Protein AF-A0A9N9BWH9-F1 (afdb_monomer)

Radius of gyration: 42.14 Å; Cα contacts (8 Å, |Δi|>4): 107; chains: 1; bounding box: 91×74×109 Å

Organism: NCBI:txid144679

Secondary structure (DSSP, 8-state):
--SSBPPTT-TT--SBHHHHHHHHHHHH-GGGGGGGGG-TTHHHHTTS-HHHHHHHHHHHHHHHHHHHHHHHHHTT-S---TT--HHHHHHHHHHHHHHHHHHHHHHHHHHHHHHHHHHHHTT--TTT--HHHHHHHHHHHHHHHHHHHHHHHHHHHHHHHHHHHHHHHHHHS----S-------S-TTHHHHHHHHHHHT-----PPPPPP-----------------------

Foldseek 3Di:
DAVAADDCPDPLNAGHPLLVVLVVCVVPPVPVLVVCVVVVCLVVLLPDFLVVLLVVLVVVVVVLVVLVVVLVVVVPDPDDPPPDCSNVVSVVVSVVCVVVSVVSNVVSVVVLVVLCVVCVVVVHHPVPDGSSVVSVVVVVSSVVSVVSNVVSVVVVVVVVVVVVVVVVVVVVPDPPDDDDDDDDDPDPPVVVVVVVVVVVPDDDDDDDDDDDDDDDDDDDDDDDDDDDDDDDDDD

Mean predicted aligned error: 15.65 Å

InterPro domains:
  IPR015425 Formin, FH2 domain [PF02181] (10-145)
  IPR015425 Formin, FH2 domain [PS51444] (1-171)
  IPR042201 Formin, FH2 domain superfamily [G3DSA:1.20.58.2220] (1-212)
  IPR051425 Formin Homology [PTHR45725] (12-205)

Sequence (235 aa):
MGDTKAAENNTKGAATLLHYLAVTLEENQKELINFMDELPHLESAARVSVVTVMASVNNLATGVSHIREEIHALKKIKKLQNNDRFVEVMGEFVEFIEPTVTKIRDLAKKLDNELKQLLVYYGEDPSSTKPEDFFKLIVSFASYFAKARMENEELRKKAEKERERERNRLVNRRPSDTSSVSSSIAGKGDFDDAIRELRSGLRRGRGRPVSKVFMDVQVEESPNSLASSNLTENF

Nearest PDB structures (foldseek):
  3obv-assembly2_H  TM=7.169E-01  e=1.995E-07  Mus musculus
  1v9d-assembly1_A  TM=8.283E-01  e=2.781E-06  Mus musculus
  3mtt-assembly1_A  TM=2.994E-01  e=6.326E+00  Homo sapiens
  8sbj-assembly1_B  TM=3.156E-01  e=7.541E+00  Homo sapiens

Structure (mmCIF, N/CA/C/O backbone):
data_AF-A0A9N9BWH9-F1
#
_entry.id   AF-A0A9N9BWH9-F1
#
loop_
_atom_site.group_PDB
_atom_site.id
_atom_site.type_symbol
_atom_site.label_atom_id
_atom_site.label_alt_id
_atom_site.label_comp_id
_atom_site.label_asym_id
_atom_site.label_entity_id
_atom_site.label_seq_id
_atom_site.pdbx_PDB_ins_code
_atom_site.Cartn_x
_atom_site.Cartn_y
_atom_site.Cartn_z
_atom_site.occupancy
_atom_site.B_iso_or_equiv
_atom_site.auth_seq_id
_atom_site.auth_comp_id
_at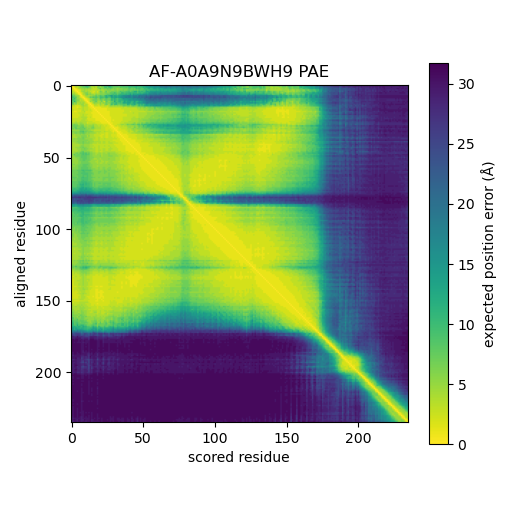om_site.auth_asym_id
_atom_site.auth_atom_id
_atom_site.pdbx_PDB_model_num
ATOM 1 N N . MET A 1 1 ? 17.634 -5.207 -11.643 1.00 78.06 1 MET A N 1
ATOM 2 C CA . MET A 1 1 ? 17.533 -5.142 -13.127 1.00 78.06 1 MET A CA 1
ATOM 3 C C . MET A 1 1 ? 18.268 -3.947 -13.735 1.00 78.06 1 MET A C 1
ATOM 5 O O . MET A 1 1 ? 18.745 -4.071 -14.857 1.00 78.06 1 MET A O 1
ATOM 9 N N . GLY A 1 2 ? 18.369 -2.804 -13.044 1.00 81.00 2 GLY A N 1
ATOM 10 C CA . GLY A 1 2 ? 19.153 -1.659 -13.531 1.00 81.00 2 GLY A CA 1
ATOM 11 C C . GLY A 1 2 ? 20.665 -1.920 -13.596 1.00 81.00 2 GLY A C 1
ATOM 12 O O . GLY A 1 2 ? 21.325 -1.421 -14.502 1.00 81.00 2 GLY A O 1
ATOM 13 N N . ASP A 1 3 ? 21.192 -2.752 -12.696 1.00 84.75 3 ASP A N 1
ATOM 14 C CA . ASP A 1 3 ? 22.639 -3.004 -12.586 1.00 84.75 3 ASP A CA 1
ATOM 15 C C . ASP A 1 3 ? 23.173 -3.958 -13.658 1.00 84.75 3 ASP A C 1
ATOM 17 O O . ASP A 1 3 ? 24.336 -3.891 -14.051 1.00 84.75 3 ASP A O 1
ATOM 21 N N . THR A 1 4 ? 22.312 -4.833 -14.177 1.00 90.69 4 THR A N 1
ATOM 22 C CA . THR A 1 4 ? 22.675 -5.787 -15.223 1.00 90.69 4 THR A CA 1
ATOM 23 C C . THR A 1 4 ? 22.794 -5.054 -16.554 1.00 90.69 4 THR A C 1
ATOM 25 O O . THR A 1 4 ? 21.785 -4.714 -17.176 1.00 90.69 4 THR A O 1
ATOM 28 N N . LYS A 1 5 ? 24.027 -4.798 -16.998 1.00 88.88 5 LYS A N 1
ATOM 29 C CA . LYS A 1 5 ? 24.298 -4.236 -18.326 1.00 88.88 5 LYS A CA 1
ATOM 30 C C . LYS A 1 5 ? 23.893 -5.225 -19.414 1.00 88.88 5 LYS A C 1
ATOM 32 O O . LYS A 1 5 ? 24.073 -6.432 -19.264 1.00 88.88 5 LYS A O 1
ATOM 37 N N . ALA A 1 6 ? 23.318 -4.708 -20.492 1.00 83.88 6 ALA A N 1
ATOM 38 C CA . ALA A 1 6 ? 23.073 -5.514 -21.678 1.00 83.88 6 ALA A CA 1
ATOM 39 C C . ALA A 1 6 ? 24.376 -5.646 -22.481 1.00 83.88 6 ALA A C 1
ATOM 41 O O . ALA A 1 6 ? 25.262 -4.798 -22.373 1.00 83.88 6 ALA A O 1
ATOM 42 N N . ALA A 1 7 ? 24.491 -6.700 -23.291 1.00 84.44 7 ALA A N 1
ATOM 43 C CA . ALA A 1 7 ? 25.623 -6.843 -24.202 1.00 84.44 7 ALA A CA 1
ATOM 44 C C . ALA A 1 7 ? 25.719 -5.614 -25.124 1.00 84.44 7 ALA A C 1
ATOM 46 O O . ALA A 1 7 ? 24.691 -5.136 -25.612 1.00 84.44 7 ALA A O 1
ATOM 47 N N . GLU A 1 8 ? 26.934 -5.117 -25.371 1.00 72.19 8 GLU A N 1
ATOM 48 C CA . GLU A 1 8 ? 27.182 -3.858 -26.099 1.00 72.19 8 GLU A CA 1
ATOM 49 C C . GLU A 1 8 ? 26.585 -3.835 -27.518 1.00 72.19 8 GLU A C 1
ATOM 51 O O . GLU A 1 8 ? 26.263 -2.777 -28.048 1.00 72.19 8 GLU A O 1
ATOM 56 N N . ASN A 1 9 ? 26.373 -5.006 -28.116 1.00 73.44 9 ASN A N 1
ATOM 57 C CA . ASN A 1 9 ? 25.828 -5.207 -29.457 1.00 73.44 9 ASN A CA 1
ATOM 58 C C . ASN A 1 9 ? 24.432 -5.853 -29.455 1.00 73.44 9 ASN A C 1
ATOM 60 O O . ASN A 1 9 ? 24.053 -6.511 -30.428 1.00 73.44 9 ASN A O 1
ATOM 64 N N . ASN A 1 10 ? 23.666 -5.720 -28.369 1.00 80.44 10 ASN A N 1
ATOM 65 C CA . ASN A 1 10 ? 22.324 -6.290 -28.339 1.00 80.44 10 ASN A CA 1
ATOM 66 C C . ASN A 1 10 ? 21.438 -5.688 -29.442 1.00 80.44 10 ASN A C 1
ATOM 68 O O . ASN A 1 10 ? 21.529 -4.505 -29.774 1.00 80.44 10 ASN A O 1
ATOM 72 N N . THR A 1 11 ? 20.541 -6.513 -29.982 1.00 78.12 11 THR A N 1
ATOM 73 C CA . THR A 1 11 ? 19.681 -6.179 -31.131 1.00 78.12 11 THR A CA 1
ATOM 74 C C . THR A 1 11 ? 18.785 -4.963 -30.904 1.00 78.12 11 THR A C 1
ATOM 76 O O . THR A 1 11 ? 18.301 -4.376 -31.868 1.00 78.12 11 THR A O 1
ATOM 79 N N . LYS A 1 12 ? 18.572 -4.571 -29.643 1.00 79.00 12 LYS A N 1
ATOM 80 C CA . LYS A 1 12 ? 17.697 -3.464 -29.246 1.00 79.00 12 LYS A CA 1
ATOM 81 C C . LYS A 1 12 ? 18.455 -2.181 -28.893 1.00 79.00 12 LYS A C 1
ATOM 83 O O . LYS A 1 12 ? 17.808 -1.178 -28.604 1.00 79.00 12 LYS A O 1
ATOM 88 N N . GLY A 1 13 ? 19.793 -2.194 -28.907 1.00 79.62 13 GLY A N 1
ATOM 89 C CA . GLY A 1 13 ? 20.630 -1.053 -28.516 1.00 79.62 13 GLY A CA 1
ATOM 90 C C . GLY A 1 13 ? 20.392 -0.569 -27.079 1.00 79.62 13 GLY A C 1
ATOM 91 O O . GLY A 1 13 ? 20.593 0.606 -26.785 1.00 79.62 13 GLY A O 1
ATOM 92 N N . ALA A 1 14 ? 19.910 -1.447 -26.196 1.00 85.75 14 ALA A N 1
ATOM 93 C CA . ALA A 1 14 ? 19.542 -1.113 -24.822 1.00 85.75 14 ALA A CA 1
ATOM 94 C C . ALA A 1 14 ? 20.767 -1.125 -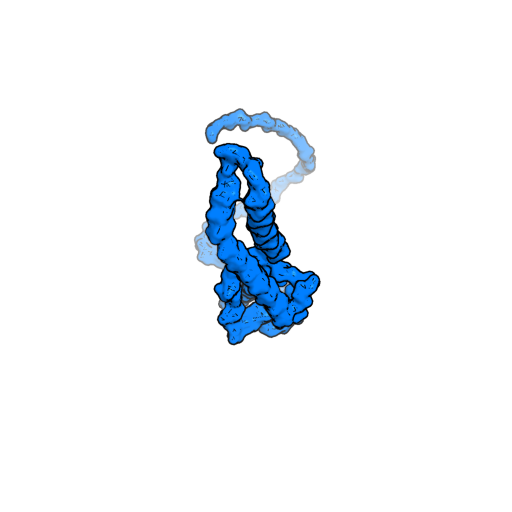23.893 1.00 85.75 14 ALA A C 1
ATOM 96 O O . ALA A 1 14 ? 21.652 -1.956 -24.061 1.00 85.75 14 ALA A O 1
ATOM 97 N N . ALA A 1 15 ? 20.817 -0.252 -22.883 1.00 87.06 15 ALA A N 1
ATOM 98 C CA . ALA A 1 15 ? 21.981 -0.151 -21.989 1.00 87.06 15 ALA A CA 1
ATOM 99 C C . ALA A 1 15 ? 21.984 -1.189 -20.848 1.00 87.06 15 ALA A C 1
ATOM 101 O O . ALA A 1 15 ? 23.035 -1.670 -20.418 1.00 87.06 15 ALA A O 1
ATOM 102 N N . THR A 1 16 ? 20.807 -1.523 -20.319 1.00 94.00 16 THR A N 1
ATOM 103 C CA . THR A 1 16 ? 20.640 -2.453 -19.189 1.00 94.00 16 THR A CA 1
ATOM 104 C C . THR A 1 16 ? 19.497 -3.425 -19.456 1.00 94.00 16 THR A C 1
ATOM 106 O O . THR A 1 16 ? 18.701 -3.218 -20.375 1.00 94.00 16 THR A O 1
ATOM 109 N N . LEU A 1 17 ? 19.374 -4.470 -18.638 1.00 93.25 17 LEU A N 1
ATOM 110 C CA . LEU A 1 17 ? 18.257 -5.411 -18.725 1.00 93.25 17 LEU A CA 1
ATOM 111 C C . LEU A 1 17 ? 16.902 -4.702 -18.580 1.00 93.25 17 LEU A C 1
ATOM 113 O O . LEU A 1 17 ? 15.964 -5.036 -19.297 1.00 93.25 17 LEU A O 1
ATOM 117 N N . LEU A 1 18 ? 16.806 -3.686 -17.714 1.00 94.62 18 LEU A N 1
ATOM 118 C CA . LEU A 1 18 ? 15.578 -2.896 -17.561 1.00 94.62 18 LEU A CA 1
ATOM 119 C C . LEU A 1 18 ? 15.229 -2.113 -18.837 1.00 94.62 18 LEU A C 1
ATOM 121 O O . LEU A 1 18 ? 14.071 -2.090 -19.245 1.00 94.62 18 LEU A O 1
ATOM 125 N N . HIS A 1 19 ? 16.230 -1.533 -19.507 1.00 94.69 19 HIS A N 1
ATOM 126 C CA . HIS A 1 19 ? 16.039 -0.871 -20.802 1.00 94.69 19 HIS A CA 1
ATOM 127 C C . HIS A 1 19 ? 15.592 -1.859 -21.877 1.00 94.69 19 HIS A C 1
ATOM 129 O O . HIS A 1 19 ? 14.692 -1.559 -22.659 1.00 94.69 19 HIS A O 1
ATOM 135 N N . TYR A 1 20 ? 16.200 -3.046 -21.906 1.00 93.88 20 TYR A N 1
ATOM 136 C CA . TYR A 1 20 ? 15.839 -4.094 -22.853 1.00 93.88 20 TYR A CA 1
ATOM 137 C C . TYR A 1 20 ? 14.396 -4.569 -22.635 1.00 93.88 20 TYR A C 1
ATOM 139 O O . TYR A 1 20 ? 13.642 -4.736 -23.598 1.00 93.88 20 TYR A O 1
ATOM 147 N N . LEU A 1 21 ? 13.995 -4.750 -21.372 1.00 93.56 21 LEU A N 1
ATOM 148 C CA . LEU A 1 21 ? 12.625 -5.093 -20.999 1.00 93.56 21 LEU A CA 1
ATOM 149 C C . LEU A 1 21 ? 11.644 -4.013 -21.465 1.00 93.56 21 LEU A C 1
ATOM 151 O O . LEU A 1 21 ? 10.656 -4.344 -22.112 1.00 93.56 21 LEU A O 1
ATOM 155 N N . ALA A 1 22 ? 11.950 -2.739 -21.212 1.00 93.81 22 ALA A N 1
ATOM 156 C CA . ALA A 1 22 ? 11.133 -1.610 -21.650 1.00 93.81 22 ALA A CA 1
ATOM 157 C C . ALA A 1 22 ? 10.891 -1.613 -23.169 1.00 93.81 22 ALA A C 1
ATOM 159 O O . ALA A 1 22 ? 9.742 -1.544 -23.597 1.00 93.81 22 ALA A O 1
ATOM 160 N N . VAL A 1 23 ? 11.942 -1.790 -23.982 1.00 93.38 23 VAL A N 1
ATOM 161 C CA . VAL A 1 23 ? 11.782 -1.901 -25.445 1.00 93.38 23 VAL A CA 1
ATOM 162 C C . VAL A 1 23 ? 10.927 -3.113 -25.823 1.00 93.38 23 VAL A C 1
ATOM 164 O O . VAL A 1 23 ? 10.079 -3.040 -26.707 1.00 93.38 23 VAL A O 1
ATOM 167 N N . THR A 1 24 ? 11.143 -4.246 -25.158 1.00 93.25 24 THR A N 1
ATOM 168 C CA . THR A 1 24 ? 10.420 -5.489 -25.455 1.00 93.25 24 THR A CA 1
ATOM 169 C C . THR A 1 24 ? 8.929 -5.379 -25.159 1.00 93.25 24 THR A C 1
ATOM 171 O O . THR A 1 24 ? 8.123 -5.856 -25.956 1.00 93.25 24 THR A O 1
ATOM 174 N N . LEU A 1 25 ? 8.557 -4.729 -24.057 1.00 94.19 25 LEU A N 1
ATOM 175 C CA . LEU A 1 25 ? 7.157 -4.474 -23.728 1.00 94.19 25 LEU A CA 1
ATOM 176 C C . LEU A 1 25 ? 6.521 -3.492 -24.719 1.00 94.19 25 LEU A C 1
ATOM 178 O O . LEU A 1 25 ? 5.403 -3.724 -25.165 1.00 94.19 25 LEU A O 1
ATOM 182 N N . GLU A 1 26 ? 7.245 -2.462 -25.162 1.00 91.75 26 GLU A N 1
ATOM 183 C CA . GLU A 1 26 ? 6.747 -1.528 -26.183 1.00 91.75 26 GLU A CA 1
ATOM 184 C C . GLU A 1 26 ? 6.458 -2.175 -27.543 1.00 91.75 26 GLU A C 1
ATOM 186 O O . GLU A 1 26 ? 5.534 -1.758 -28.248 1.00 91.75 26 GLU A O 1
ATOM 191 N N . GLU A 1 27 ? 7.234 -3.188 -27.915 1.00 92.19 27 GLU A N 1
ATOM 192 C CA . GLU A 1 27 ? 7.081 -3.904 -29.183 1.00 92.19 27 GLU A CA 1
ATOM 193 C C . GLU A 1 27 ? 5.984 -4.970 -29.118 1.00 92.19 27 GLU A C 1
ATOM 195 O O . GLU A 1 27 ? 5.198 -5.090 -30.057 1.00 92.19 27 GLU A O 1
ATOM 200 N N . ASN A 1 28 ? 5.909 -5.713 -28.010 1.00 94.38 28 ASN A N 1
ATOM 201 C CA . ASN A 1 28 ? 5.101 -6.931 -27.934 1.00 94.38 28 ASN A CA 1
ATOM 202 C C . ASN A 1 28 ? 3.828 -6.790 -27.086 1.00 94.38 28 ASN A C 1
ATOM 204 O O . ASN A 1 28 ? 2.854 -7.484 -27.358 1.00 94.38 28 ASN A O 1
ATOM 208 N N . GLN A 1 29 ? 3.829 -5.947 -26.046 1.00 91.94 29 GLN A N 1
ATOM 209 C CA . GLN A 1 29 ? 2.773 -5.890 -25.022 1.00 91.94 29 GLN A CA 1
ATOM 210 C C . GLN A 1 29 ? 2.584 -4.464 -24.488 1.00 91.94 29 GLN A C 1
ATOM 212 O O . GLN A 1 29 ? 2.929 -4.136 -23.351 1.00 91.94 29 GLN A O 1
ATOM 217 N N . LYS A 1 30 ? 2.018 -3.594 -25.331 1.00 89.88 30 LYS A N 1
ATOM 218 C CA . LYS A 1 30 ? 1.870 -2.161 -25.029 1.00 89.88 30 LYS A CA 1
ATOM 219 C C . LYS A 1 30 ? 0.955 -1.861 -23.842 1.00 89.88 30 LYS A C 1
ATOM 221 O O . LYS A 1 30 ? 1.134 -0.842 -23.187 1.00 89.88 30 LYS A O 1
ATOM 226 N N . GLU A 1 31 ? -0.001 -2.737 -23.559 1.00 88.75 31 GLU A N 1
ATOM 227 C CA . GLU A 1 31 ? -0.912 -2.615 -22.415 1.00 88.75 31 GLU A CA 1
ATOM 228 C C . GLU A 1 31 ? -0.179 -2.629 -21.065 1.00 88.75 31 GLU A C 1
ATOM 230 O O . GLU A 1 31 ? -0.526 -1.869 -20.169 1.00 88.75 31 GLU A O 1
ATOM 235 N N . LEU A 1 32 ? 0.921 -3.382 -20.951 1.00 90.88 32 LEU A N 1
ATOM 236 C CA . LEU A 1 32 ? 1.695 -3.488 -19.709 1.00 90.88 32 LEU A CA 1
ATOM 237 C C . LEU A 1 32 ? 2.572 -2.266 -19.425 1.00 90.88 32 LEU A C 1
ATOM 239 O O . LEU A 1 32 ? 3.150 -2.152 -18.347 1.00 90.88 32 LEU A O 1
ATOM 243 N N . ILE A 1 33 ? 2.698 -1.345 -20.380 1.00 90.69 33 ILE A N 1
ATOM 244 C CA . ILE A 1 33 ? 3.537 -0.155 -20.232 1.00 90.69 33 ILE A CA 1
ATOM 245 C C . ILE A 1 33 ? 3.024 0.748 -19.103 1.00 90.69 33 ILE A C 1
ATOM 247 O O . ILE A 1 33 ? 3.827 1.321 -18.365 1.00 90.69 33 ILE A O 1
ATOM 251 N N . ASN A 1 34 ? 1.702 0.867 -18.986 1.00 88.31 34 ASN A N 1
ATOM 252 C CA . ASN A 1 34 ? 1.032 1.764 -18.050 1.00 88.31 34 ASN A CA 1
ATOM 253 C C . ASN A 1 34 ? 0.372 0.991 -16.899 1.00 88.31 34 ASN A C 1
ATOM 255 O O . ASN A 1 34 ? -0.643 1.421 -16.366 1.00 88.31 34 ASN A O 1
ATOM 259 N N . PHE A 1 35 ? 0.953 -0.140 -16.483 1.00 93.00 35 PHE A N 1
ATOM 260 C CA . PHE A 1 35 ? 0.405 -0.982 -15.408 1.00 93.00 35 PHE A CA 1
ATOM 261 C C . PHE A 1 35 ? 0.151 -0.222 -14.088 1.00 93.00 35 PHE A C 1
ATOM 263 O O . PHE A 1 35 ? -0.656 -0.643 -13.266 1.00 93.00 35 PHE A O 1
ATOM 270 N N . MET A 1 36 ? 0.837 0.905 -13.871 1.00 93.81 36 MET A N 1
ATOM 271 C CA . MET A 1 36 ? 0.626 1.766 -12.706 1.00 93.81 36 MET A CA 1
ATOM 272 C C . MET A 1 36 ? -0.758 2.424 -12.677 1.00 93.81 36 MET A C 1
ATOM 274 O O . MET A 1 36 ? -1.247 2.721 -11.588 1.00 93.81 36 MET A O 1
ATOM 278 N N . ASP A 1 37 ? -1.408 2.606 -13.828 1.00 92.81 37 ASP A N 1
ATOM 279 C CA . ASP A 1 37 ? -2.762 3.166 -13.910 1.00 92.81 37 ASP A CA 1
ATOM 280 C C . ASP A 1 37 ? -3.796 2.226 -13.261 1.00 92.81 37 ASP A C 1
ATOM 282 O O . ASP A 1 37 ? -4.806 2.677 -12.722 1.00 92.81 37 ASP A O 1
ATOM 286 N N . GLU A 1 38 ? -3.513 0.919 -13.237 1.00 94.50 38 GLU A N 1
ATOM 287 C CA . GLU A 1 38 ? -4.327 -0.099 -12.558 1.00 94.50 38 GLU A CA 1
ATOM 288 C C . GLU A 1 38 ? -4.087 -0.131 -11.036 1.00 94.50 38 GLU A C 1
ATOM 290 O O . GLU A 1 38 ? -4.820 -0.791 -10.297 1.00 94.50 38 GLU A O 1
ATOM 295 N N . LEU A 1 39 ? -3.083 0.605 -10.542 1.00 95.50 39 LEU A N 1
ATOM 296 C CA . LEU A 1 39 ? -2.642 0.613 -9.145 1.00 95.50 39 LEU A CA 1
ATOM 297 C C . LEU A 1 39 ? -2.676 2.026 -8.517 1.00 95.50 39 LEU A C 1
ATOM 299 O O . LEU A 1 39 ? -1.696 2.453 -7.894 1.00 95.50 39 LEU A O 1
ATOM 303 N N . PRO A 1 40 ? -3.807 2.759 -8.576 1.00 95.56 40 PRO A N 1
ATOM 304 C CA . PRO A 1 40 ? -3.872 4.177 -8.199 1.00 95.56 40 PRO A CA 1
ATOM 305 C C . PRO A 1 40 ? -3.597 4.450 -6.711 1.00 95.56 40 PRO A C 1
ATOM 307 O O . PRO A 1 40 ? -3.253 5.566 -6.324 1.00 95.56 40 PRO A O 1
ATOM 310 N N . HIS A 1 41 ? -3.760 3.448 -5.844 1.00 96.50 41 HIS A N 1
ATOM 311 C CA . HIS A 1 41 ? -3.576 3.590 -4.396 1.00 96.50 41 HIS A CA 1
ATOM 312 C C . HIS A 1 41 ? -2.197 3.145 -3.900 1.00 96.50 41 HIS A C 1
ATOM 314 O O . HIS A 1 41 ? -1.894 3.331 -2.719 1.00 96.50 41 HIS A O 1
ATOM 320 N N . LEU A 1 42 ? -1.358 2.584 -4.776 1.00 96.75 42 LEU A N 1
ATOM 321 C CA . LEU A 1 42 ? -0.101 1.944 -4.393 1.00 96.75 42 LEU A CA 1
ATOM 322 C C . LEU A 1 42 ? 0.862 2.910 -3.693 1.00 96.75 42 LEU A C 1
ATOM 324 O O . LEU A 1 42 ? 1.395 2.590 -2.633 1.00 96.75 42 LEU A O 1
ATOM 328 N N . GLU A 1 43 ? 1.045 4.115 -4.235 1.00 95.69 43 GLU A N 1
ATOM 329 C CA . GLU A 1 43 ? 1.936 5.109 -3.625 1.00 95.69 43 GLU A CA 1
ATOM 330 C C . GLU A 1 43 ? 1.467 5.552 -2.238 1.00 95.69 43 GLU A C 1
ATOM 332 O O . GLU A 1 43 ? 2.277 5.787 -1.342 1.00 95.69 43 GLU A O 1
ATOM 337 N N . SER A 1 44 ? 0.153 5.679 -2.049 1.00 97.06 44 SER A N 1
ATOM 338 C CA . SER A 1 44 ? -0.418 6.021 -0.748 1.00 97.06 44 SER A CA 1
ATOM 339 C C . SER A 1 44 ? -0.238 4.876 0.240 1.00 97.06 44 SER A C 1
ATOM 341 O O . SER A 1 44 ? 0.193 5.121 1.364 1.00 97.06 44 SER A O 1
ATOM 343 N N . ALA A 1 45 ? -0.478 3.635 -0.187 1.00 96.44 45 ALA A N 1
ATOM 344 C CA . ALA A 1 45 ? -0.262 2.448 0.634 1.00 96.44 45 ALA A CA 1
ATOM 345 C C . ALA A 1 45 ? 1.211 2.294 1.055 1.00 96.44 45 ALA A C 1
ATOM 347 O O . ALA A 1 45 ? 1.488 1.979 2.207 1.00 96.44 45 ALA A O 1
ATOM 348 N N . ALA A 1 46 ? 2.160 2.618 0.171 1.00 97.12 46 ALA A N 1
ATOM 349 C CA . ALA A 1 46 ? 3.597 2.602 0.455 1.00 97.12 46 ALA A CA 1
ATOM 350 C C . ALA A 1 46 ? 4.038 3.590 1.558 1.00 97.12 46 ALA A C 1
ATOM 352 O O . ALA A 1 46 ? 5.116 3.440 2.136 1.00 97.12 46 ALA A O 1
ATOM 353 N N . ARG A 1 47 ? 3.229 4.616 1.856 1.00 96.75 47 ARG A N 1
ATOM 354 C CA . ARG A 1 47 ? 3.521 5.637 2.881 1.00 96.75 47 ARG A CA 1
ATOM 355 C C . ARG A 1 47 ? 2.869 5.351 4.235 1.00 96.75 47 ARG A C 1
ATOM 357 O O . ARG A 1 47 ? 3.235 5.987 5.222 1.00 96.75 47 ARG A O 1
ATOM 364 N N . VAL A 1 48 ? 1.903 4.439 4.292 1.00 96.50 48 VAL A N 1
ATOM 365 C CA . VAL A 1 48 ? 1.136 4.140 5.506 1.00 96.50 48 VAL A CA 1
ATOM 366 C C . VAL A 1 48 ? 1.766 2.959 6.230 1.00 96.50 48 VAL A C 1
ATOM 368 O O . VAL A 1 48 ? 1.958 1.909 5.633 1.00 96.50 48 VAL A O 1
ATOM 371 N N . SER A 1 49 ? 2.039 3.096 7.530 1.00 96.12 49 SER A N 1
ATOM 372 C CA . SER A 1 49 ? 2.478 1.948 8.326 1.00 96.12 49 SER A CA 1
ATOM 373 C C . SER A 1 49 ? 1.289 1.141 8.828 1.00 96.12 49 SER A C 1
ATOM 375 O O . SER A 1 49 ? 0.480 1.632 9.624 1.00 96.12 49 SER A O 1
ATOM 377 N N . VAL A 1 50 ? 1.215 -0.119 8.400 1.00 94.94 50 VAL A N 1
ATOM 378 C CA . VAL A 1 50 ? 0.142 -1.044 8.790 1.00 94.94 50 VAL A CA 1
ATOM 379 C C . VAL A 1 50 ? 0.163 -1.283 10.297 1.00 94.94 50 VAL A C 1
ATOM 381 O O . VAL A 1 50 ? -0.885 -1.279 10.937 1.00 94.94 50 VAL A O 1
ATOM 384 N N . VAL A 1 51 ? 1.354 -1.395 10.891 1.00 94.44 51 VAL A N 1
ATOM 385 C CA . VAL A 1 51 ? 1.530 -1.586 12.340 1.00 94.44 51 VAL A CA 1
ATOM 386 C C . VAL A 1 51 ? 0.887 -0.447 13.129 1.00 94.44 51 VAL A C 1
ATOM 388 O O . VAL A 1 51 ? 0.149 -0.696 14.083 1.00 94.44 51 VAL A O 1
ATOM 391 N N . THR A 1 52 ? 1.109 0.799 12.707 1.00 96.56 52 THR A N 1
ATOM 392 C CA . THR A 1 52 ? 0.514 1.974 13.354 1.00 96.56 52 THR A CA 1
ATOM 393 C C . THR A 1 52 ? -1.007 1.969 13.228 1.00 96.56 52 THR A C 1
ATOM 395 O O . THR A 1 52 ? -1.693 2.228 14.214 1.00 96.56 52 THR A O 1
ATOM 398 N N . VAL A 1 53 ? -1.548 1.615 12.057 1.00 96.75 53 VAL A N 1
ATOM 399 C CA . VAL A 1 53 ? -3.002 1.502 11.851 1.00 96.75 53 VAL A CA 1
ATOM 400 C C . VAL A 1 53 ? -3.605 0.455 12.791 1.00 96.75 53 VAL A C 1
ATOM 402 O O . VAL A 1 53 ? -4.571 0.753 13.494 1.00 96.75 53 VAL A O 1
ATOM 405 N N . MET A 1 54 ? -3.014 -0.742 12.871 1.00 96.44 54 MET A N 1
ATOM 406 C CA . MET A 1 54 ? -3.491 -1.803 13.769 1.00 96.44 54 MET A CA 1
ATOM 407 C C . MET A 1 54 ? -3.423 -1.375 15.239 1.00 96.44 54 MET A C 1
ATOM 409 O O . MET A 1 54 ? -4.364 -1.612 15.998 1.00 96.44 54 MET A O 1
ATOM 413 N N . ALA A 1 55 ? -2.346 -0.694 15.643 1.00 97.62 55 ALA A N 1
ATOM 414 C CA . ALA A 1 55 ? -2.205 -0.159 16.993 1.00 97.62 55 ALA A CA 1
ATOM 415 C C . ALA A 1 55 ? -3.290 0.883 17.316 1.00 97.62 55 ALA A C 1
ATOM 417 O O . ALA A 1 55 ? -3.905 0.812 18.379 1.00 97.62 55 ALA A O 1
ATOM 418 N N . SER A 1 56 ? -3.586 1.807 16.397 1.00 97.81 56 SER A N 1
ATOM 419 C CA . SER A 1 56 ? -4.662 2.792 16.569 1.00 97.81 56 SER A CA 1
ATOM 420 C C . SER A 1 56 ? -6.037 2.137 16.715 1.00 97.81 56 SER A C 1
ATOM 422 O O . SER A 1 56 ? -6.813 2.540 17.580 1.00 97.81 56 SER A O 1
ATOM 424 N N . VAL A 1 57 ? -6.330 1.103 15.920 1.00 97.75 57 VAL A N 1
ATOM 425 C CA . VAL A 1 57 ? -7.589 0.346 16.017 1.00 97.75 57 VAL A CA 1
ATOM 426 C C . VAL A 1 57 ? -7.702 -0.376 17.359 1.00 97.75 57 VAL A C 1
ATOM 428 O O . VAL A 1 57 ? -8.752 -0.320 18.000 1.00 97.75 57 VAL A O 1
ATOM 431 N N . ASN A 1 58 ? -6.618 -1.004 17.820 1.00 97.12 58 ASN A N 1
ATOM 432 C CA . ASN A 1 58 ? -6.585 -1.656 19.128 1.00 97.12 58 ASN A CA 1
ATOM 433 C C . ASN A 1 58 ? -6.784 -0.649 20.265 1.00 97.12 58 ASN A C 1
ATOM 435 O O . ASN A 1 58 ? -7.598 -0.892 21.149 1.00 97.12 58 ASN A O 1
ATOM 439 N N . ASN A 1 59 ? -6.115 0.505 20.216 1.00 97.75 59 ASN A N 1
ATOM 440 C CA . ASN A 1 59 ? -6.277 1.558 21.220 1.00 97.75 59 ASN A CA 1
ATOM 441 C C . ASN A 1 59 ? -7.720 2.075 21.282 1.00 97.75 59 ASN A C 1
ATOM 443 O O . ASN A 1 59 ? -8.248 2.283 22.374 1.00 97.75 59 ASN A O 1
ATOM 447 N N . LEU A 1 60 ? -8.374 2.237 20.128 1.00 96.81 60 LEU A N 1
ATOM 448 C CA . LEU A 1 60 ? -9.778 2.638 20.060 1.00 96.81 60 LEU A CA 1
ATOM 449 C C . LEU A 1 60 ? -10.695 1.592 20.712 1.00 96.81 60 LEU A C 1
ATOM 451 O O . LEU A 1 60 ? -11.548 1.941 21.527 1.00 96.81 60 LEU A O 1
ATOM 455 N N . ALA A 1 61 ? -10.493 0.310 20.397 1.00 96.50 61 ALA A N 1
ATOM 456 C CA . ALA A 1 61 ? -11.266 -0.787 20.978 1.00 96.50 61 ALA A CA 1
ATOM 457 C C . ALA A 1 61 ? -11.064 -0.905 22.497 1.00 96.50 61 ALA A C 1
ATOM 459 O O . ALA A 1 61 ? -12.037 -1.034 23.243 1.00 96.50 61 ALA A O 1
ATOM 460 N N . THR A 1 62 ? -9.818 -0.807 22.962 1.00 97.50 62 THR A N 1
ATOM 461 C CA . THR A 1 62 ? -9.478 -0.818 24.390 1.00 97.50 62 THR A CA 1
ATOM 462 C C . THR A 1 62 ? -10.101 0.373 25.116 1.00 97.50 62 THR A C 1
ATOM 464 O O . THR A 1 62 ? -10.677 0.196 26.186 1.00 97.50 62 THR A O 1
ATOM 467 N N . GLY A 1 63 ? -10.071 1.569 24.519 1.00 97.06 63 GLY A N 1
ATOM 468 C CA . GLY A 1 63 ? -10.698 2.764 25.087 1.00 97.06 63 GLY A CA 1
ATOM 469 C C . GLY A 1 63 ? -12.200 2.590 25.324 1.00 97.06 63 GLY A C 1
ATOM 470 O O . GLY A 1 63 ? -12.683 2.882 26.415 1.00 97.06 63 GLY A O 1
ATOM 471 N N . VAL A 1 64 ? -12.934 2.040 24.349 1.00 97.19 64 VAL A N 1
ATOM 472 C CA . VAL A 1 64 ? -14.366 1.727 24.525 1.00 97.19 64 VAL A CA 1
ATOM 473 C C . VAL A 1 64 ? -14.578 0.657 25.602 1.00 97.19 64 VAL A C 1
ATOM 475 O O . VAL A 1 64 ? -15.508 0.777 26.400 1.00 97.19 64 VAL A O 1
ATOM 478 N N . SER A 1 65 ? -13.698 -0.350 25.693 1.00 97.00 65 SER A N 1
ATOM 479 C CA . SER A 1 65 ? -13.771 -1.353 26.766 1.00 97.00 65 SER A CA 1
ATOM 480 C C . SER A 1 65 ? -13.616 -0.736 28.152 1.00 97.00 65 SER A C 1
ATOM 482 O O . SER A 1 65 ? -14.430 -1.016 29.029 1.00 97.00 65 SER A O 1
ATOM 484 N N . HIS A 1 66 ? -12.642 0.158 28.333 1.00 97.75 66 HIS A N 1
ATOM 485 C CA . HIS A 1 66 ? -12.432 0.847 29.605 1.00 97.75 66 HIS A CA 1
ATOM 486 C C . HIS A 1 66 ? -13.651 1.684 30.010 1.00 97.75 66 HIS A C 1
ATOM 488 O O . HIS A 1 66 ? -14.062 1.638 31.165 1.00 97.75 66 HIS A O 1
ATOM 494 N N . ILE A 1 67 ? -14.282 2.397 29.067 1.00 96.75 67 ILE A N 1
ATOM 495 C CA . ILE A 1 67 ? -15.513 3.154 29.354 1.00 96.75 67 ILE A CA 1
ATOM 496 C C . ILE A 1 67 ? -16.625 2.202 29.817 1.00 96.75 67 ILE A C 1
ATOM 498 O O . ILE A 1 67 ? -17.321 2.485 30.791 1.00 96.75 67 ILE A O 1
ATOM 502 N N . ARG A 1 68 ? -16.777 1.045 29.162 1.00 95.69 68 ARG A N 1
ATOM 503 C CA . ARG A 1 68 ? -17.781 0.036 29.535 1.00 95.69 68 ARG A CA 1
ATOM 504 C C . ARG A 1 68 ? -17.540 -0.532 30.936 1.00 95.69 68 ARG A C 1
ATOM 506 O O . ARG A 1 68 ? -18.487 -0.698 31.706 1.00 95.69 68 ARG A O 1
ATOM 513 N N . GLU A 1 69 ? -16.288 -0.834 31.259 1.00 96.12 69 GLU A N 1
ATOM 514 C CA . GLU A 1 69 ? -15.874 -1.331 32.573 1.00 96.12 69 GLU A CA 1
ATOM 515 C C . GLU A 1 69 ? -16.133 -0.294 33.669 1.00 96.12 69 GLU A C 1
ATOM 517 O O . GLU A 1 69 ? -16.713 -0.638 34.702 1.00 96.12 69 GLU A O 1
ATOM 522 N N . GLU A 1 70 ? -15.812 0.974 33.407 1.00 94.94 70 GLU A N 1
ATOM 523 C CA . GLU A 1 70 ? -16.056 2.088 34.325 1.00 94.94 70 GLU A CA 1
ATOM 524 C C . GLU A 1 70 ? -17.557 2.297 34.567 1.00 94.94 70 GLU A C 1
ATOM 526 O O . GLU A 1 70 ? -18.002 2.364 35.712 1.00 94.94 70 GLU A O 1
ATOM 531 N N . ILE A 1 71 ? -18.379 2.290 33.509 1.00 93.81 71 ILE A N 1
ATOM 532 C CA . ILE A 1 71 ? -19.846 2.347 33.630 1.00 93.81 71 ILE A CA 1
ATOM 533 C C . ILE A 1 71 ? -20.359 1.211 34.522 1.00 93.81 71 ILE A C 1
ATOM 535 O O . ILE A 1 71 ? -21.210 1.423 35.389 1.00 93.81 71 ILE A O 1
ATOM 539 N N . HIS A 1 72 ? -19.864 -0.009 34.316 1.00 92.88 72 HIS A N 1
ATOM 540 C CA . HIS A 1 72 ? -20.277 -1.169 35.098 1.00 92.88 72 HIS A CA 1
ATOM 541 C C . HIS A 1 72 ? -19.822 -1.085 36.564 1.00 92.88 72 HIS A C 1
ATOM 543 O O . HIS A 1 72 ? -20.573 -1.497 37.453 1.00 92.88 72 HIS A O 1
ATOM 549 N N . ALA A 1 73 ? -18.634 -0.542 36.834 1.00 92.62 73 ALA A N 1
ATOM 550 C CA . ALA A 1 73 ? -18.145 -0.298 38.187 1.00 92.62 73 ALA A CA 1
ATOM 551 C C . ALA A 1 73 ? -18.988 0.769 38.903 1.00 92.62 73 ALA A C 1
ATOM 553 O O . ALA A 1 73 ? -19.489 0.518 40.001 1.00 92.62 73 ALA A O 1
ATOM 554 N N . LEU A 1 74 ? -19.231 1.911 38.255 1.00 91.00 74 LEU A N 1
ATOM 555 C CA . LEU A 1 74 ? -20.013 3.016 38.811 1.00 91.00 74 LEU A CA 1
ATOM 556 C C . LEU A 1 74 ? -21.468 2.614 39.077 1.00 91.00 74 LEU A C 1
ATOM 558 O O . LEU A 1 74 ? -21.992 2.920 40.145 1.00 91.00 74 LEU A O 1
ATOM 562 N N . LYS A 1 75 ? -22.102 1.823 38.198 1.00 87.50 75 LYS A N 1
ATOM 563 C CA . LYS A 1 75 ? -23.462 1.284 38.427 1.00 87.50 75 LYS A CA 1
ATOM 564 C C . LYS A 1 75 ? -23.596 0.464 39.721 1.00 87.50 75 LYS A C 1
ATOM 566 O O . LYS A 1 75 ? -24.706 0.316 40.229 1.00 87.50 75 LYS A O 1
ATOM 571 N N . LYS A 1 76 ? -22.500 -0.078 40.267 1.00 87.25 76 LYS A N 1
ATOM 572 C CA . LYS A 1 76 ? -22.501 -0.850 41.526 1.00 87.25 76 LYS A CA 1
ATOM 573 C C . LYS A 1 76 ? -22.360 0.022 42.775 1.00 87.25 76 LYS A C 1
ATOM 575 O O . LYS A 1 76 ? -22.609 -0.458 43.883 1.00 87.25 76 LYS A O 1
ATOM 580 N N . ILE A 1 77 ? -21.961 1.284 42.631 1.00 86.06 77 ILE A N 1
ATOM 581 C CA . ILE A 1 77 ? -21.742 2.199 43.751 1.00 86.06 77 ILE A CA 1
ATOM 582 C C . ILE A 1 77 ? -23.081 2.841 44.140 1.00 86.06 77 ILE A C 1
ATOM 584 O O . ILE A 1 77 ? -23.716 3.529 43.354 1.00 86.06 77 ILE A O 1
ATOM 588 N N . LYS A 1 78 ? -23.523 2.640 45.390 1.00 67.31 78 LYS A N 1
ATOM 589 C CA . LYS A 1 78 ? -24.834 3.121 45.884 1.00 67.31 78 LYS A CA 1
ATOM 590 C C . LYS A 1 78 ? -24.924 4.636 46.127 1.00 67.31 78 LYS A C 1
ATOM 592 O O . LYS A 1 78 ? -26.014 5.141 46.372 1.00 67.31 78 LYS A O 1
ATOM 597 N N . LYS A 1 79 ? -23.798 5.351 46.128 1.00 68.25 79 LYS A 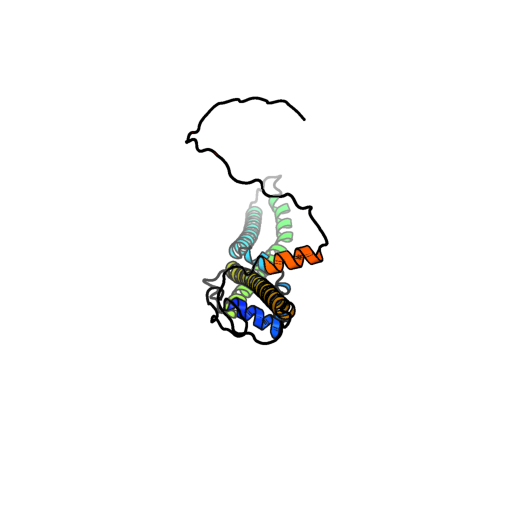N 1
ATOM 598 C CA . LYS A 1 79 ? -23.720 6.804 46.348 1.00 68.25 79 LYS A CA 1
ATOM 599 C C . LYS A 1 79 ? -22.874 7.444 45.247 1.00 68.25 79 LYS A C 1
ATOM 601 O O . LYS A 1 79 ? -21.704 7.736 45.476 1.00 68.25 79 LYS A O 1
ATOM 606 N N . LEU A 1 80 ? -23.450 7.635 44.062 1.00 69.31 80 LEU A N 1
ATOM 607 C CA . LEU A 1 80 ? -22.898 8.605 43.112 1.00 69.31 80 LEU A CA 1
ATOM 608 C C . LEU A 1 80 ? -23.175 10.023 43.62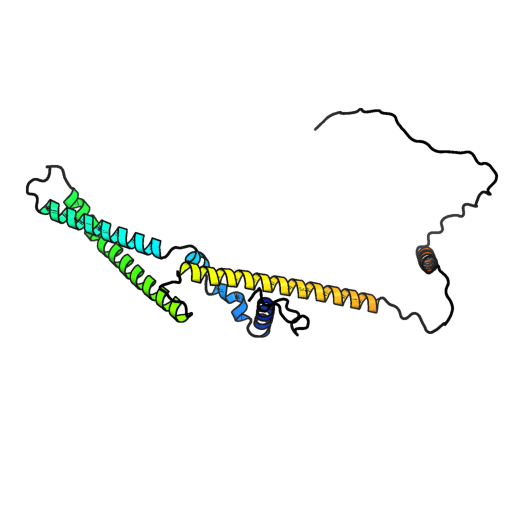7 1.00 69.31 80 LEU A C 1
ATOM 610 O O . LEU A 1 80 ? -24.121 10.240 44.388 1.00 69.31 80 LEU A O 1
ATOM 614 N N . GLN A 1 81 ? -22.333 10.988 43.251 1.00 75.25 81 GLN A N 1
ATOM 615 C CA . GLN A 1 81 ? -22.596 12.385 43.591 1.00 75.25 81 GLN A CA 1
ATOM 616 C C . GLN A 1 81 ? -23.900 12.848 42.932 1.00 75.25 81 GLN A C 1
ATOM 618 O O . GLN A 1 81 ? -24.176 12.487 41.793 1.00 75.25 81 GLN A O 1
ATOM 623 N N . ASN A 1 82 ? -24.682 13.686 43.623 1.00 70.06 82 ASN A N 1
ATOM 624 C CA . ASN A 1 82 ? -26.021 14.117 43.183 1.00 70.06 82 ASN A CA 1
ATOM 625 C C . ASN A 1 82 ? -26.069 14.826 41.811 1.00 70.06 82 ASN A C 1
ATOM 627 O O . ASN A 1 82 ? -27.160 15.081 41.316 1.00 70.06 82 ASN A O 1
ATOM 631 N N . ASN A 1 83 ? -24.924 15.163 41.212 1.00 81.62 83 ASN A N 1
ATOM 632 C CA . ASN A 1 83 ? -24.831 15.843 39.919 1.00 81.62 83 ASN A CA 1
ATOM 633 C C . ASN A 1 83 ? -23.957 15.085 38.897 1.00 81.62 83 ASN A C 1
ATOM 635 O O . ASN A 1 83 ? -23.570 15.654 37.876 1.00 81.62 83 ASN A O 1
ATOM 639 N N . ASP A 1 84 ? -23.601 13.830 39.186 1.00 87.75 84 ASP A N 1
ATOM 640 C CA . ASP A 1 84 ? -22.808 12.988 38.291 1.00 87.75 84 ASP A CA 1
ATOM 641 C C . ASP A 1 84 ? -23.706 12.326 37.236 1.00 87.75 84 ASP A C 1
ATOM 643 O O . ASP A 1 84 ? -24.617 11.566 37.562 1.00 87.75 84 ASP A O 1
ATOM 647 N N . ARG A 1 85 ? -23.437 12.626 35.962 1.00 90.88 85 ARG A N 1
ATOM 648 C CA . ARG A 1 85 ? -24.161 12.090 34.796 1.00 90.88 85 ARG A CA 1
ATOM 649 C C . ARG A 1 85 ? -23.295 11.191 33.917 1.00 90.88 85 ARG A C 1
ATOM 651 O O . ARG A 1 85 ? -23.661 10.919 32.775 1.00 90.88 85 ARG A O 1
ATOM 658 N N . PHE A 1 86 ? -22.142 10.737 34.409 1.00 92.44 86 PHE A N 1
ATOM 659 C CA . PHE A 1 86 ? -21.206 9.949 33.608 1.00 92.44 86 PHE A CA 1
ATOM 660 C C . PHE A 1 86 ? -21.856 8.681 33.044 1.00 92.44 86 PHE A C 1
ATOM 662 O O . PHE A 1 86 ? -21.770 8.431 31.848 1.00 92.44 86 PHE A O 1
ATOM 669 N N . VAL A 1 87 ? -22.553 7.905 33.882 1.00 92.94 87 VAL A N 1
ATOM 670 C CA . VAL A 1 87 ? -23.186 6.635 33.478 1.00 92.94 87 VAL A CA 1
ATOM 671 C C . VAL A 1 87 ? -24.274 6.831 32.417 1.00 92.94 87 VAL A C 1
ATOM 673 O O . VAL A 1 87 ? -24.392 5.997 31.523 1.00 92.94 87 VAL A O 1
ATOM 676 N N . GLU A 1 88 ? -25.056 7.907 32.519 1.00 92.19 88 GLU A N 1
ATOM 677 C CA . GLU A 1 88 ? -26.114 8.259 31.562 1.00 92.19 88 GLU A CA 1
ATOM 678 C C . GLU A 1 88 ? -25.499 8.611 30.201 1.00 92.19 88 GLU A C 1
ATOM 680 O O . GLU A 1 88 ? -25.730 7.919 29.213 1.00 92.19 88 GLU A O 1
ATOM 685 N N . VAL A 1 89 ? -24.616 9.615 30.177 1.00 95.62 89 VAL A N 1
ATOM 686 C CA . VAL A 1 89 ? -24.026 10.143 28.937 1.00 95.62 89 VAL A CA 1
ATOM 687 C C . VAL A 1 89 ? -23.102 9.125 28.265 1.00 95.62 89 VAL A C 1
ATOM 689 O O . VAL A 1 89 ? -23.165 8.923 27.053 1.00 95.62 89 VAL A O 1
ATOM 692 N N . MET A 1 90 ? -22.232 8.466 29.035 1.00 96.62 90 MET A N 1
ATOM 693 C CA . MET A 1 90 ? -21.288 7.495 28.474 1.00 96.62 90 MET A CA 1
ATOM 694 C C . MET A 1 90 ? -21.958 6.167 28.128 1.00 96.62 90 MET A C 1
ATOM 696 O O . MET A 1 90 ? -21.473 5.470 27.241 1.00 96.62 90 MET A O 1
ATOM 700 N N . GLY A 1 91 ? -23.071 5.820 28.784 1.00 95.25 91 GLY A N 1
ATOM 701 C CA . GLY A 1 91 ? -23.891 4.669 28.411 1.00 95.25 91 GLY A CA 1
ATOM 702 C C . GLY A 1 91 ? -24.417 4.795 26.985 1.00 95.25 91 GLY A C 1
ATOM 703 O O . GLY A 1 91 ? -24.136 3.930 26.157 1.00 95.25 91 GLY A O 1
ATOM 704 N N . GLU A 1 92 ? -25.086 5.910 26.683 1.00 96.75 92 GLU A N 1
ATOM 705 C CA . GLU A 1 92 ? -25.584 6.209 25.333 1.00 96.75 92 GLU A CA 1
ATOM 706 C C . GLU A 1 92 ? -24.445 6.293 24.308 1.00 96.75 92 GLU A C 1
ATOM 708 O O . GLU A 1 92 ? -24.546 5.754 23.205 1.00 96.75 92 GLU A O 1
ATOM 713 N N . PHE A 1 93 ? -23.326 6.925 24.679 1.00 97.56 93 PHE A N 1
ATOM 714 C CA . PHE A 1 93 ? -22.154 7.014 23.809 1.00 97.56 93 PHE A CA 1
ATOM 715 C C . PHE A 1 93 ? -21.591 5.635 23.441 1.00 97.56 93 PHE A C 1
ATOM 717 O O . PHE A 1 93 ? -21.297 5.398 22.268 1.00 97.56 93 PHE A O 1
ATOM 724 N N . VAL A 1 94 ? -21.443 4.726 24.414 1.00 97.00 94 VAL A N 1
ATOM 725 C CA . VAL A 1 94 ? -20.947 3.366 24.160 1.00 97.00 94 VAL A CA 1
ATOM 726 C C . VAL A 1 94 ? -21.900 2.622 23.231 1.00 97.00 94 VAL A C 1
ATOM 728 O O . VAL A 1 94 ? -21.442 2.089 22.223 1.00 97.00 94 VAL A O 1
ATOM 731 N N . GLU A 1 95 ? -23.208 2.644 23.496 1.00 96.50 95 GLU A N 1
ATOM 732 C CA . GLU A 1 95 ? -24.206 2.003 22.624 1.00 96.50 95 GLU A CA 1
ATOM 733 C C . GLU A 1 95 ? -24.147 2.530 21.182 1.00 96.50 95 GLU A C 1
ATOM 735 O O . GLU A 1 95 ? -24.248 1.755 20.228 1.00 96.50 95 GLU A O 1
ATOM 740 N N . PHE A 1 96 ? -23.908 3.832 21.014 1.00 97.06 96 PHE A N 1
ATOM 741 C CA . PHE A 1 96 ? -23.768 4.464 19.707 1.00 97.06 96 PHE A CA 1
ATOM 742 C C . PHE A 1 96 ? -22.458 4.098 18.981 1.00 97.06 96 PHE A C 1
ATOM 744 O O . PHE A 1 96 ? -22.468 3.839 17.774 1.00 97.06 96 PHE A O 1
ATOM 751 N N . ILE A 1 97 ? -21.317 4.087 19.680 1.00 97.25 97 ILE A N 1
ATOM 752 C CA . ILE A 1 97 ? -19.990 3.958 19.048 1.00 97.25 97 ILE A CA 1
ATOM 753 C C . ILE A 1 97 ? -19.532 2.502 18.868 1.00 97.25 97 ILE A C 1
ATOM 755 O O . ILE A 1 97 ? -18.771 2.202 17.942 1.00 97.25 97 ILE A O 1
ATOM 759 N N . GLU A 1 98 ? -20.011 1.586 19.711 1.00 95.75 98 GLU A N 1
ATOM 760 C CA . GLU A 1 98 ? -19.629 0.167 19.745 1.00 95.75 98 GLU A CA 1
ATOM 761 C C . GLU A 1 98 ? -19.753 -0.545 18.379 1.00 95.75 98 GLU A C 1
ATOM 763 O O . GLU A 1 98 ? -18.793 -1.221 17.976 1.00 95.75 98 GLU A O 1
ATOM 768 N N . PRO A 1 99 ? -20.844 -0.376 17.597 1.00 97.12 99 PRO A N 1
ATOM 769 C CA . PRO A 1 99 ? -20.960 -1.017 16.285 1.00 97.12 99 PRO A CA 1
ATOM 770 C C . PRO A 1 99 ? -19.893 -0.526 15.300 1.00 97.12 99 PRO A C 1
ATOM 772 O O . PRO A 1 99 ? -19.346 -1.307 14.518 1.00 97.12 99 PRO A O 1
ATOM 775 N N . THR A 1 100 ? -19.557 0.765 15.360 1.00 97.88 100 THR A N 1
ATOM 776 C CA . THR A 1 100 ? -18.557 1.386 14.484 1.00 97.88 100 THR A CA 1
ATOM 777 C C . THR A 1 100 ? -17.159 0.867 14.802 1.00 97.88 100 THR A C 1
ATOM 779 O O . THR A 1 100 ? -16.437 0.450 13.896 1.00 97.88 100 THR A O 1
ATOM 782 N N . VAL A 1 101 ? -16.785 0.821 16.083 1.00 97.56 101 VAL A N 1
ATOM 783 C CA . VAL A 1 101 ? -15.474 0.307 16.517 1.00 97.56 101 VAL A CA 1
ATOM 784 C C . VAL A 1 101 ? -15.331 -1.179 16.203 1.00 97.56 101 VAL A C 1
ATOM 786 O O . VAL A 1 101 ? -14.286 -1.609 15.711 1.00 97.56 101 VAL A O 1
ATOM 789 N N . THR A 1 102 ? -16.399 -1.954 16.395 1.00 96.81 102 THR A N 1
ATOM 790 C CA . THR A 1 102 ? -16.447 -3.371 16.010 1.00 96.81 102 THR A CA 1
ATOM 791 C C . THR A 1 102 ? -16.203 -3.546 14.512 1.00 96.81 102 THR A C 1
ATOM 793 O O . THR A 1 102 ? -15.322 -4.312 14.120 1.00 96.81 102 THR A O 1
ATOM 796 N N . LYS A 1 103 ? -16.898 -2.771 13.671 1.00 98.12 103 LYS A N 1
ATOM 797 C CA . LYS A 1 103 ? -16.716 -2.807 12.215 1.00 98.12 103 LYS A CA 1
ATOM 798 C C . LYS A 1 103 ? -15.289 -2.442 11.799 1.00 98.12 103 LYS A C 1
ATOM 800 O O . LYS A 1 103 ? -14.720 -3.113 10.942 1.00 98.12 103 LYS A O 1
ATOM 805 N N . ILE A 1 104 ? -14.697 -1.410 12.403 1.00 98.19 104 ILE A N 1
ATOM 806 C CA . ILE A 1 104 ? -13.309 -1.002 12.124 1.00 98.19 104 ILE A CA 1
ATOM 807 C C . ILE A 1 104 ? -12.334 -2.125 12.490 1.00 98.19 104 ILE A C 1
ATOM 809 O O . ILE A 1 104 ? -11.442 -2.442 11.705 1.00 98.19 104 ILE A O 1
ATOM 813 N N . ARG A 1 105 ? -12.520 -2.767 13.648 1.00 97.50 105 ARG A N 1
ATOM 814 C CA . ARG A 1 105 ? -11.698 -3.904 14.078 1.00 97.50 105 ARG A CA 1
ATOM 815 C C . ARG A 1 105 ? -11.782 -5.072 13.099 1.00 97.50 105 ARG A C 1
ATOM 817 O O . ARG A 1 105 ? -10.763 -5.687 12.793 1.00 97.50 105 ARG A O 1
ATOM 824 N N . ASP A 1 106 ? -12.974 -5.385 12.611 1.00 97.75 106 ASP A N 1
ATOM 825 C CA . ASP A 1 106 ? -13.166 -6.508 11.696 1.00 97.75 106 ASP A CA 1
ATOM 826 C C . ASP A 1 106 ? -12.569 -6.209 10.309 1.00 97.75 106 ASP A C 1
ATOM 828 O O . ASP A 1 106 ? -11.913 -7.072 9.722 1.00 97.75 106 ASP A O 1
ATOM 832 N N . LEU A 1 107 ? -12.684 -4.964 9.828 1.00 98.25 107 LEU A N 1
ATOM 833 C CA . LEU A 1 107 ? -11.983 -4.497 8.625 1.00 98.25 107 LEU A CA 1
ATOM 834 C C . LEU A 1 107 ? -10.461 -4.556 8.785 1.00 98.25 107 LEU A C 1
ATOM 836 O O . LEU A 1 107 ? -9.776 -5.005 7.872 1.00 98.25 107 LEU A O 1
ATOM 840 N N . ALA A 1 108 ? -9.932 -4.155 9.942 1.00 97.69 108 ALA A N 1
ATOM 841 C CA . ALA A 1 108 ? -8.501 -4.211 10.228 1.00 97.69 108 ALA A CA 1
ATOM 842 C C . ALA A 1 108 ? -7.977 -5.657 10.210 1.00 97.69 108 ALA A C 1
ATOM 844 O O . ALA A 1 108 ? -6.967 -5.941 9.574 1.00 97.69 108 ALA A O 1
ATOM 845 N N . LYS A 1 109 ? -8.705 -6.603 10.816 1.00 97.19 109 LYS A N 1
ATOM 846 C CA . LYS A 1 109 ? -8.364 -8.036 10.752 1.00 97.19 109 LYS A CA 1
ATOM 847 C C . LYS A 1 109 ? -8.382 -8.574 9.324 1.00 97.19 109 LYS A C 1
ATOM 849 O O . LYS A 1 109 ? -7.493 -9.330 8.941 1.00 97.19 109 LYS A O 1
ATOM 854 N N . LYS A 1 110 ? -9.396 -8.195 8.541 1.00 98.25 110 LYS A N 1
ATOM 855 C CA . LYS A 1 110 ? -9.496 -8.596 7.136 1.00 98.25 110 LYS A CA 1
ATOM 856 C C . LYS A 1 110 ? -8.316 -8.054 6.325 1.00 98.25 110 LYS A C 1
ATOM 858 O O . LYS A 1 110 ? -7.679 -8.828 5.619 1.00 98.25 110 LYS A O 1
ATOM 863 N N . LEU A 1 111 ? -7.997 -6.769 6.488 1.00 97.50 111 LEU A N 1
ATOM 864 C CA . LEU A 1 111 ? -6.859 -6.115 5.842 1.00 97.50 111 LEU A CA 1
ATOM 865 C C . LEU A 1 111 ? -5.537 -6.815 6.185 1.00 97.50 111 LEU A C 1
ATOM 867 O O . LEU A 1 111 ? -4.764 -7.119 5.286 1.00 97.50 111 LEU A O 1
ATOM 871 N N . ASP A 1 112 ? -5.289 -7.108 7.465 1.00 96.75 112 ASP A N 1
ATOM 872 C CA . ASP A 1 112 ? -4.083 -7.823 7.904 1.00 96.75 112 ASP A CA 1
ATOM 873 C C . ASP A 1 112 ? -3.936 -9.184 7.202 1.00 96.75 112 ASP A C 1
ATOM 875 O O . ASP A 1 112 ? -2.863 -9.529 6.709 1.00 96.75 112 ASP A O 1
ATOM 879 N N . ASN A 1 113 ? -5.031 -9.940 7.092 1.00 97.44 113 ASN A N 1
ATOM 880 C CA . ASN A 1 113 ? -5.021 -11.228 6.407 1.00 97.44 113 ASN A CA 1
ATOM 881 C C . ASN A 1 113 ? -4.791 -11.094 4.890 1.00 97.44 113 ASN A C 1
ATOM 883 O O . ASN A 1 113 ? -3.994 -11.842 4.330 1.00 97.44 113 ASN A O 1
ATOM 887 N N . GLU A 1 114 ? -5.452 -10.143 4.227 1.00 98.00 114 GLU A N 1
ATOM 888 C CA . GLU A 1 114 ? -5.272 -9.897 2.788 1.00 98.00 114 GLU A CA 1
ATOM 889 C C . GLU A 1 114 ? -3.837 -9.457 2.461 1.00 98.00 114 GLU A C 1
ATOM 891 O O . GLU A 1 114 ? -3.252 -9.940 1.493 1.00 98.00 114 GLU A O 1
ATOM 896 N N . LEU A 1 115 ? -3.225 -8.616 3.301 1.00 97.69 115 LEU A N 1
ATOM 897 C CA . LEU A 1 115 ? -1.831 -8.199 3.132 1.00 97.69 115 LEU A CA 1
ATOM 898 C C . LEU A 1 115 ? -0.853 -9.365 3.318 1.00 97.69 115 LEU A C 1
ATOM 900 O O . LEU A 1 115 ? 0.096 -9.496 2.548 1.00 97.69 115 LEU A O 1
ATOM 904 N N . LYS A 1 116 ? -1.093 -10.251 4.290 1.00 97.19 116 LYS A N 1
ATOM 905 C CA . LYS A 1 116 ? -0.283 -11.469 4.462 1.00 97.19 116 LYS A CA 1
ATOM 906 C C . LYS A 1 116 ? -0.400 -12.397 3.256 1.00 97.19 116 LYS A C 1
ATOM 908 O O . LYS A 1 116 ? 0.611 -12.898 2.775 1.00 97.19 116 LYS A O 1
ATOM 913 N N . GLN A 1 117 ? -1.614 -12.598 2.744 1.00 98.06 117 GLN A N 1
ATOM 914 C CA . GLN A 1 117 ? -1.845 -13.404 1.543 1.00 98.06 117 GLN A CA 1
ATOM 915 C C . GLN A 1 117 ? -1.169 -12.803 0.308 1.00 98.06 117 GLN A C 1
ATOM 917 O O . GLN A 1 117 ? -0.586 -13.544 -0.480 1.00 98.06 117 GLN A O 1
ATOM 922 N N . LEU A 1 118 ? -1.195 -11.475 0.164 1.00 97.56 118 LEU A N 1
ATOM 923 C CA . LEU A 1 118 ? -0.498 -10.765 -0.905 1.00 97.56 118 LEU A CA 1
ATOM 924 C C . LEU A 1 118 ? 1.012 -11.031 -0.868 1.00 97.56 118 LEU A C 1
ATOM 926 O O . LEU A 1 118 ? 1.594 -11.366 -1.895 1.00 97.56 118 LEU A O 1
ATOM 930 N N . LEU A 1 119 ? 1.639 -10.916 0.305 1.00 97.94 119 LEU A N 1
ATOM 931 C CA . LEU A 1 119 ? 3.073 -11.178 0.454 1.00 97.94 119 LEU A CA 1
A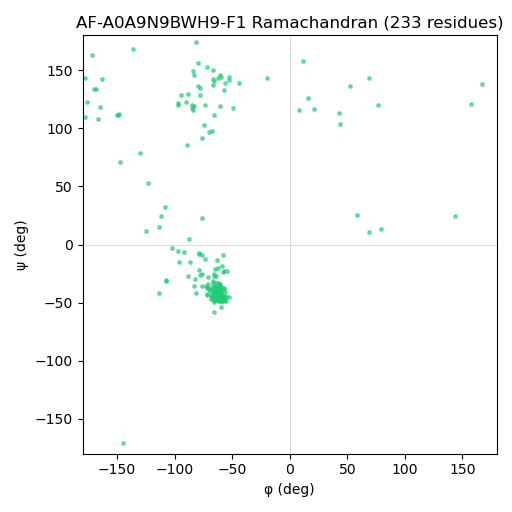TOM 932 C C . LEU A 1 119 ? 3.414 -12.628 0.088 1.00 97.94 119 LEU A C 1
ATOM 934 O O . LEU A 1 119 ? 4.295 -12.855 -0.739 1.00 97.94 119 LEU A O 1
ATOM 938 N N . VAL A 1 120 ? 2.643 -13.597 0.593 1.00 97.94 120 VAL A N 1
ATOM 939 C CA . VAL A 1 120 ? 2.821 -15.018 0.246 1.00 97.94 120 VAL A CA 1
ATOM 940 C C . VAL A 1 120 ? 2.664 -15.258 -1.256 1.00 97.94 120 VAL A C 1
ATOM 942 O O . VAL A 1 120 ? 3.442 -16.012 -1.837 1.00 97.94 120 VAL A O 1
ATOM 945 N N . TYR A 1 121 ? 1.689 -14.614 -1.903 1.00 98.00 121 TYR A N 1
ATOM 946 C CA . TYR A 1 121 ? 1.466 -14.744 -3.344 1.00 98.00 121 TYR A CA 1
ATOM 947 C C . TYR A 1 121 ? 2.688 -14.304 -4.167 1.00 98.00 121 TYR A C 1
ATOM 949 O O . TYR A 1 121 ? 3.019 -14.945 -5.162 1.00 98.00 121 TYR A O 1
ATOM 957 N N . TYR A 1 122 ? 3.392 -13.260 -3.725 1.00 97.25 122 TYR A N 1
ATOM 958 C CA . TYR A 1 122 ? 4.634 -12.793 -4.350 1.00 97.25 122 TYR A CA 1
ATOM 959 C C . TYR A 1 122 ? 5.901 -13.497 -3.831 1.00 97.25 122 TYR A C 1
ATOM 961 O O . TYR A 1 122 ? 7.002 -13.155 -4.256 1.00 97.25 122 TYR A O 1
ATOM 969 N N . GLY A 1 123 ? 5.759 -14.507 -2.966 1.00 97.00 123 GLY A N 1
ATOM 970 C CA . GLY A 1 123 ? 6.872 -15.292 -2.426 1.00 97.00 123 GLY A CA 1
ATOM 971 C C . GLY A 1 123 ? 7.644 -14.618 -1.288 1.00 97.00 123 GLY A C 1
ATOM 972 O O . GLY A 1 123 ? 8.728 -15.080 -0.940 1.00 97.00 123 GLY A O 1
ATOM 973 N N . GLU A 1 124 ? 7.104 -13.547 -0.710 1.00 96.81 124 GLU A N 1
ATOM 974 C CA . GLU A 1 124 ? 7.657 -12.864 0.461 1.00 96.81 124 GLU A CA 1
ATOM 975 C C . GLU A 1 124 ? 7.208 -13.553 1.759 1.00 96.81 124 GLU A C 1
ATOM 977 O O . GLU A 1 124 ? 6.096 -14.083 1.840 1.00 96.81 124 GLU A O 1
ATOM 982 N N . ASP A 1 125 ? 8.041 -13.512 2.804 1.00 95.94 125 ASP A N 1
ATOM 983 C CA . ASP A 1 125 ? 7.652 -13.962 4.148 1.00 95.94 125 ASP A CA 1
ATOM 984 C C . ASP A 1 125 ? 6.924 -12.823 4.893 1.00 95.94 125 ASP A C 1
ATOM 986 O O . ASP A 1 125 ? 7.546 -11.801 5.208 1.00 95.94 125 ASP A O 1
ATOM 990 N N . PRO A 1 126 ? 5.628 -12.978 5.244 1.00 94.56 126 PRO A N 1
ATOM 991 C CA . PRO A 1 126 ? 4.876 -11.952 5.970 1.00 94.56 126 PRO A CA 1
ATOM 992 C C . PRO A 1 126 ? 5.405 -11.640 7.375 1.00 94.56 126 PRO A C 1
ATOM 994 O O . PRO A 1 126 ? 4.973 -10.664 7.989 1.00 94.56 126 PRO A O 1
ATOM 997 N N . SER A 1 127 ? 6.295 -12.476 7.913 1.00 93.25 127 SER A N 1
ATOM 998 C CA . SER A 1 127 ? 6.906 -12.294 9.233 1.00 93.25 127 SER A CA 1
ATOM 999 C C . SER A 1 127 ? 8.087 -11.324 9.195 1.00 93.25 127 SER A C 1
ATOM 1001 O O . SER A 1 127 ? 8.363 -10.652 10.189 1.00 93.25 127 SER A O 1
ATOM 1003 N N . SER A 1 128 ? 8.788 -11.246 8.061 1.00 94.50 128 SER A N 1
ATOM 1004 C CA . SER A 1 128 ? 9.962 -10.388 7.876 1.00 94.50 128 SER A CA 1
ATOM 1005 C C . SER A 1 128 ? 9.690 -9.180 6.987 1.00 94.50 128 SER A C 1
ATOM 1007 O O . SER A 1 128 ? 10.309 -8.131 7.173 1.00 94.50 128 SER A O 1
ATOM 1009 N N . THR A 1 129 ? 8.777 -9.314 6.026 1.00 95.38 129 THR A N 1
ATOM 1010 C CA . THR A 1 129 ? 8.500 -8.285 5.026 1.00 95.38 129 THR A CA 1
ATOM 1011 C C . THR A 1 129 ? 7.297 -7.455 5.450 1.00 95.38 129 THR A C 1
ATOM 1013 O O . THR A 1 129 ? 6.193 -7.963 5.640 1.00 95.38 129 THR A O 1
ATOM 1016 N N . LYS A 1 130 ? 7.498 -6.141 5.588 1.00 95.88 130 LYS A N 1
ATOM 1017 C CA . LYS A 1 130 ? 6.402 -5.208 5.868 1.00 95.88 130 LYS A CA 1
ATOM 1018 C C . LYS A 1 130 ? 5.646 -4.887 4.576 1.00 95.88 130 LYS A C 1
ATOM 1020 O O . LYS A 1 130 ? 6.301 -4.590 3.572 1.00 95.88 130 LYS A O 1
ATOM 1025 N N . PRO A 1 131 ? 4.301 -4.853 4.586 1.00 96.81 131 PRO A N 1
ATOM 1026 C CA . PRO A 1 131 ? 3.527 -4.522 3.393 1.00 96.81 131 PRO A CA 1
ATOM 1027 C C . PRO A 1 131 ? 3.906 -3.169 2.781 1.00 96.81 131 PRO A C 1
ATOM 1029 O O . PRO A 1 131 ? 4.050 -3.063 1.565 1.00 96.81 131 PRO A O 1
ATOM 1032 N N . GLU A 1 132 ? 4.141 -2.144 3.607 1.00 97.00 132 GLU A N 1
ATOM 1033 C CA . GLU A 1 132 ? 4.566 -0.827 3.123 1.00 97.00 132 GLU A CA 1
ATOM 1034 C C . GLU A 1 132 ? 5.896 -0.860 2.358 1.00 97.00 132 GLU A C 1
ATOM 1036 O O . GLU A 1 132 ? 6.055 -0.136 1.377 1.00 97.00 132 GLU A O 1
ATOM 1041 N N . ASP A 1 133 ? 6.839 -1.712 2.758 1.00 97.00 133 ASP A N 1
ATOM 1042 C CA . ASP A 1 133 ? 8.136 -1.832 2.090 1.00 97.00 133 ASP A CA 1
ATOM 1043 C C . ASP A 1 133 ? 8.012 -2.607 0.772 1.00 97.00 133 ASP A C 1
ATOM 1045 O O . ASP A 1 133 ? 8.618 -2.220 -0.229 1.00 97.00 133 ASP A O 1
ATOM 1049 N N . PHE A 1 134 ? 7.140 -3.618 0.727 1.00 97.50 134 PHE A N 1
ATOM 1050 C CA . PHE A 1 134 ? 6.768 -4.291 -0.517 1.00 97.50 134 PHE A CA 1
ATOM 1051 C C . PHE A 1 134 ? 6.116 -3.321 -1.518 1.00 97.50 134 PHE A C 1
ATOM 1053 O O . PHE A 1 134 ? 6.493 -3.274 -2.689 1.00 97.50 134 PHE A O 1
ATOM 1060 N N . PHE A 1 135 ? 5.195 -2.464 -1.073 1.00 97.75 135 PHE A N 1
ATOM 1061 C CA . PHE A 1 135 ? 4.609 -1.449 -1.952 1.00 97.75 135 PHE A CA 1
ATOM 1062 C C . PHE A 1 135 ? 5.650 -0.434 -2.442 1.00 97.75 135 PHE A C 1
ATOM 1064 O O . PHE A 1 135 ? 5.659 -0.097 -3.628 1.00 97.75 135 PHE A O 1
ATOM 1071 N N . LYS A 1 136 ? 6.577 0.013 -1.579 1.00 97.50 136 LYS A N 1
ATOM 1072 C CA . LYS A 1 136 ? 7.695 0.887 -1.989 1.00 97.50 136 LYS A CA 1
ATOM 1073 C C . LYS A 1 136 ? 8.577 0.240 -3.049 1.00 97.50 136 LYS A C 1
ATOM 1075 O O . LYS A 1 136 ? 9.054 0.949 -3.937 1.00 97.50 136 LYS A O 1
ATOM 1080 N N . LEU A 1 137 ? 8.800 -1.072 -2.976 1.00 97.19 137 LEU A N 1
ATOM 1081 C CA . LEU A 1 137 ? 9.558 -1.803 -3.989 1.00 97.19 137 LEU A CA 1
ATOM 1082 C C . LEU A 1 137 ? 8.896 -1.672 -5.367 1.00 97.19 137 LEU A C 1
ATOM 1084 O O . LEU A 1 137 ? 9.574 -1.316 -6.331 1.00 97.19 137 LEU A O 1
ATOM 1088 N N . ILE A 1 138 ? 7.579 -1.881 -5.453 1.00 96.81 138 ILE A N 1
ATOM 1089 C CA . ILE A 1 138 ? 6.830 -1.764 -6.715 1.00 96.81 138 ILE A CA 1
ATOM 1090 C C . ILE A 1 138 ? 6.849 -0.317 -7.229 1.00 96.81 138 ILE A C 1
ATOM 1092 O O . ILE A 1 138 ? 7.138 -0.090 -8.404 1.00 96.81 138 ILE A O 1
ATOM 1096 N N . VAL A 1 139 ? 6.623 0.671 -6.356 1.00 97.31 139 VAL A N 1
ATOM 1097 C CA . VAL A 1 139 ? 6.704 2.102 -6.719 1.00 97.31 139 VAL A CA 1
ATOM 1098 C C . VAL A 1 139 ? 8.093 2.457 -7.262 1.00 97.31 139 VAL A C 1
ATOM 1100 O O . VAL A 1 139 ? 8.219 3.126 -8.288 1.00 97.31 139 VAL A O 1
ATOM 1103 N N . SER A 1 140 ? 9.152 1.970 -6.611 1.00 96.50 140 SER A N 1
ATOM 1104 C CA . SER A 1 140 ? 10.534 2.205 -7.047 1.00 96.50 140 SER A CA 1
ATOM 1105 C C . SER A 1 140 ? 10.807 1.558 -8.401 1.00 96.50 140 SER A C 1
ATOM 1107 O O . SER A 1 140 ? 11.386 2.189 -9.286 1.00 96.50 140 SER A O 1
ATOM 1109 N N . PHE A 1 141 ? 10.346 0.319 -8.596 1.00 96.44 141 PHE A N 1
ATOM 1110 C CA . PHE A 1 141 ? 10.436 -0.367 -9.880 1.00 96.44 141 PHE A CA 1
ATOM 1111 C C . PHE A 1 141 ? 9.742 0.426 -10.991 1.00 96.44 141 PHE A C 1
ATOM 1113 O O . PHE A 1 141 ? 10.347 0.643 -12.040 1.00 96.44 141 PHE A O 1
ATOM 1120 N N . ALA A 1 142 ? 8.522 0.911 -10.754 1.00 95.38 142 ALA A N 1
ATOM 1121 C CA . ALA A 1 142 ? 7.778 1.712 -11.719 1.00 95.38 142 ALA A CA 1
ATOM 1122 C C . ALA A 1 142 ? 8.525 2.996 -12.108 1.00 95.38 142 ALA A C 1
ATOM 1124 O O . ALA A 1 142 ? 8.633 3.317 -13.292 1.00 95.38 142 ALA A O 1
ATOM 1125 N N . SER A 1 143 ? 9.113 3.688 -11.127 1.00 95.12 143 SER A N 1
ATOM 1126 C CA . SER A 1 143 ? 9.945 4.871 -11.370 1.00 95.12 143 SER A CA 1
ATOM 1127 C C . SER A 1 143 ? 11.165 4.547 -12.239 1.00 95.12 143 SER A C 1
ATOM 1129 O O . SER A 1 143 ? 11.426 5.227 -13.236 1.00 95.12 143 SER A O 1
ATOM 1131 N N . TYR A 1 144 ? 11.891 3.472 -11.919 1.00 95.81 144 TYR A N 1
ATOM 1132 C CA . TYR A 1 144 ? 13.042 3.044 -12.715 1.00 95.81 144 TYR A CA 1
ATOM 1133 C C . TYR A 1 144 ? 12.646 2.601 -14.122 1.00 95.81 144 TYR A C 1
ATOM 1135 O O . TYR A 1 144 ? 13.366 2.886 -15.079 1.00 95.81 144 TYR A O 1
ATOM 1143 N N . PHE A 1 145 ? 11.508 1.927 -14.261 1.00 95.69 145 PHE A N 1
ATOM 1144 C CA . PHE A 1 145 ? 10.981 1.501 -15.549 1.00 95.69 145 PHE A CA 1
ATOM 1145 C C . PHE A 1 145 ? 10.612 2.705 -16.425 1.00 95.69 145 PHE A C 1
ATOM 1147 O O . PHE A 1 145 ? 11.053 2.783 -17.572 1.00 95.69 145 PHE A O 1
ATOM 1154 N N . ALA A 1 146 ? 9.894 3.690 -15.876 1.00 94.31 146 ALA A N 1
ATOM 1155 C CA . ALA A 1 146 ? 9.559 4.930 -16.576 1.00 94.31 146 ALA A CA 1
ATOM 1156 C C . ALA A 1 146 ? 10.816 5.702 -17.013 1.00 94.31 146 ALA A C 1
ATOM 1158 O O . ALA A 1 146 ? 10.908 6.150 -18.158 1.00 94.31 146 ALA A O 1
ATOM 1159 N N . LYS A 1 147 ? 11.827 5.785 -16.140 1.00 95.12 147 LYS A N 1
ATOM 1160 C CA . LYS A 1 147 ? 13.118 6.398 -16.472 1.00 95.12 147 LYS A CA 1
ATOM 1161 C C . LYS A 1 147 ? 13.826 5.668 -17.618 1.00 95.12 147 LYS A C 1
ATOM 1163 O O . LYS A 1 147 ? 14.252 6.315 -18.569 1.00 95.12 147 LYS A O 1
ATOM 1168 N N . ALA A 1 148 ? 13.901 4.338 -17.570 1.00 95.00 148 ALA A N 1
ATOM 1169 C CA . ALA A 1 148 ? 14.524 3.545 -18.632 1.00 95.00 148 ALA A CA 1
ATOM 1170 C C . ALA A 1 148 ? 13.815 3.726 -19.988 1.00 95.00 148 ALA A C 1
ATOM 1172 O O . ALA A 1 148 ? 14.460 3.741 -21.036 1.00 95.00 148 ALA A O 1
ATOM 1173 N N . ARG A 1 149 ? 12.487 3.908 -19.983 1.00 94.12 149 ARG A N 1
ATOM 1174 C CA . ARG A 1 149 ? 11.716 4.234 -21.193 1.00 94.12 149 ARG A CA 1
ATOM 1175 C C . ARG A 1 149 ? 12.087 5.596 -21.770 1.00 94.12 149 ARG A C 1
ATOM 1177 O O . ARG A 1 149 ? 12.360 5.688 -22.965 1.00 94.12 149 ARG A O 1
ATOM 1184 N N . MET A 1 150 ? 12.156 6.627 -20.930 1.00 94.88 150 MET A N 1
ATOM 1185 C CA . MET A 1 150 ? 12.602 7.957 -21.357 1.00 94.88 150 MET A CA 1
ATOM 1186 C C . MET A 1 150 ? 14.019 7.917 -21.945 1.00 94.88 150 MET A C 1
ATOM 1188 O O . MET A 1 150 ? 14.258 8.457 -23.024 1.00 94.88 150 MET A O 1
ATOM 1192 N N . GLU A 1 151 ? 14.949 7.232 -21.275 1.00 94.56 151 GLU A N 1
ATOM 1193 C CA . GLU A 1 151 ? 16.337 7.083 -21.732 1.00 94.56 151 GLU A CA 1
ATOM 1194 C C . GLU A 1 151 ? 16.414 6.346 -23.084 1.00 94.56 151 GLU A C 1
ATOM 1196 O O . GLU A 1 151 ? 17.130 6.783 -23.990 1.00 94.56 151 GLU A O 1
ATOM 1201 N N . ASN A 1 152 ? 15.616 5.289 -23.280 1.00 94.00 152 ASN A N 1
ATOM 1202 C CA . ASN A 1 152 ? 15.493 4.603 -24.571 1.00 94.00 152 ASN A CA 1
ATOM 1203 C C . ASN A 1 152 ? 14.984 5.532 -25.684 1.00 94.00 152 ASN A C 1
ATOM 1205 O O . ASN A 1 152 ? 15.510 5.508 -26.801 1.00 94.00 152 ASN A O 1
ATOM 1209 N N . GLU A 1 153 ? 13.967 6.348 -25.407 1.00 93.31 153 GLU A N 1
ATOM 1210 C CA . GLU A 1 153 ? 13.407 7.277 -26.389 1.00 93.31 153 GLU A CA 1
ATOM 1211 C C . GLU A 1 153 ? 14.421 8.360 -26.786 1.00 93.31 153 GLU A C 1
ATOM 1213 O O . GLU A 1 153 ? 14.581 8.671 -27.972 1.00 93.31 153 GLU A O 1
ATOM 1218 N N . GLU A 1 154 ? 15.163 8.901 -25.819 1.00 93.19 154 GLU A N 1
ATOM 1219 C CA . GLU A 1 154 ? 16.240 9.852 -26.089 1.00 93.19 154 GLU A CA 1
ATOM 1220 C C . GLU A 1 154 ? 17.346 9.253 -26.960 1.00 93.19 154 GLU A C 1
ATOM 1222 O O . GLU A 1 154 ? 17.815 9.909 -27.896 1.00 93.19 154 GLU A O 1
ATOM 1227 N N . LEU A 1 155 ? 17.764 8.017 -26.672 1.00 90.00 155 LEU A N 1
ATOM 1228 C CA . LEU A 1 155 ? 18.769 7.310 -27.466 1.00 90.00 155 LEU A CA 1
ATOM 1229 C C . LEU A 1 155 ? 18.279 7.073 -28.899 1.00 90.00 155 LEU A C 1
ATOM 1231 O O . LEU A 1 155 ? 19.021 7.341 -29.847 1.00 90.00 155 LEU A O 1
ATOM 1235 N N . ARG A 1 156 ? 17.014 6.667 -29.075 1.00 90.19 156 ARG A N 1
ATOM 1236 C CA . ARG A 1 156 ? 16.389 6.513 -30.400 1.00 90.19 156 ARG A CA 1
ATOM 1237 C C . ARG A 1 156 ? 16.387 7.830 -31.180 1.00 90.19 156 ARG A C 1
ATOM 1239 O O . ARG A 1 156 ? 16.856 7.861 -32.317 1.00 90.19 156 ARG A O 1
ATOM 1246 N N . LYS A 1 157 ? 15.958 8.930 -30.553 1.00 92.12 157 LYS A N 1
ATOM 1247 C CA . LYS A 1 157 ? 1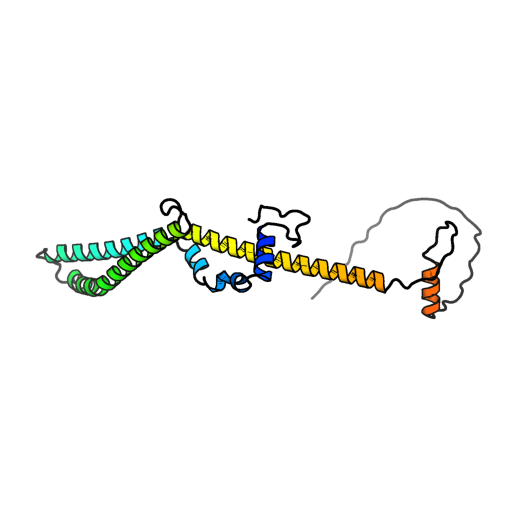5.948 10.276 -31.158 1.00 92.12 157 LYS A CA 1
ATOM 1248 C C . LYS A 1 157 ? 17.350 10.767 -31.532 1.00 92.12 157 LYS A C 1
ATOM 1250 O O . LYS A 1 157 ? 17.522 11.414 -32.566 1.00 92.12 157 LYS A O 1
ATOM 1255 N N . LYS A 1 158 ? 18.362 10.494 -30.701 1.00 90.12 158 LYS A N 1
ATOM 1256 C CA . LYS A 1 158 ? 19.765 10.846 -30.987 1.00 90.12 158 LYS A CA 1
ATOM 1257 C C . LYS A 1 158 ? 20.298 10.057 -32.187 1.00 90.12 158 LYS A C 1
ATOM 1259 O O . LYS A 1 158 ? 20.836 10.673 -33.106 1.00 90.12 158 LYS A O 1
ATOM 1264 N N . ALA A 1 159 ? 20.075 8.743 -32.218 1.00 88.31 159 ALA A N 1
ATOM 1265 C CA . ALA A 1 159 ? 20.503 7.879 -33.319 1.00 88.31 159 ALA A CA 1
ATOM 1266 C C . ALA A 1 159 ? 19.830 8.249 -34.653 1.00 88.31 159 ALA A C 1
ATOM 1268 O O . ALA A 1 159 ? 20.479 8.246 -35.697 1.00 88.31 159 ALA A O 1
ATOM 1269 N N . GLU A 1 160 ? 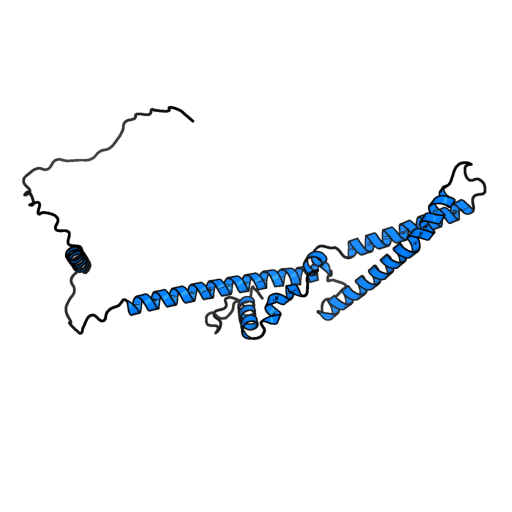18.544 8.609 -34.640 1.00 90.19 160 GLU A N 1
ATOM 1270 C CA . GLU A 1 160 ? 17.828 9.055 -35.840 1.00 90.19 160 GLU A CA 1
ATOM 1271 C C . GLU A 1 160 ? 18.396 10.368 -36.398 1.00 90.19 160 GLU A C 1
ATOM 1273 O O . GLU A 1 160 ? 18.708 10.450 -37.587 1.00 90.19 160 GLU A O 1
ATOM 1278 N N . LYS A 1 161 ? 18.631 11.365 -35.535 1.00 91.69 161 LYS A N 1
ATOM 1279 C CA . LYS A 1 161 ? 19.253 12.641 -35.933 1.00 91.69 161 LYS A CA 1
ATOM 1280 C C . LYS A 1 161 ? 20.662 12.457 -36.491 1.00 91.69 161 LYS A C 1
ATOM 1282 O O . LYS A 1 161 ? 21.059 13.174 -37.408 1.00 91.69 161 LYS A O 1
ATOM 1287 N N . GLU A 1 162 ? 21.444 11.542 -35.927 1.00 89.81 162 GLU A N 1
ATOM 1288 C CA . GLU A 1 162 ? 22.789 11.246 -36.421 1.00 89.81 162 GLU A CA 1
ATOM 1289 C C . GLU A 1 162 ? 22.751 10.596 -37.809 1.00 89.81 162 GLU A C 1
ATOM 1291 O O . GLU A 1 162 ? 23.427 11.077 -38.721 1.00 89.81 162 GLU A O 1
ATOM 1296 N N . ARG A 1 163 ? 21.875 9.604 -38.010 1.00 89.44 163 ARG A N 1
ATOM 1297 C CA . ARG A 1 163 ? 21.648 8.979 -39.324 1.00 89.44 163 ARG A CA 1
ATOM 1298 C C . ARG A 1 163 ? 21.158 9.982 -40.364 1.00 89.44 163 ARG A C 1
ATOM 1300 O O . ARG A 1 163 ? 21.597 9.943 -41.510 1.00 89.44 163 ARG A O 1
ATOM 1307 N N . GLU A 1 164 ? 20.280 10.908 -39.986 1.00 90.56 164 GLU A N 1
ATOM 1308 C CA . GLU A 1 164 ? 19.810 11.960 -40.890 1.00 90.56 164 GLU A CA 1
ATOM 1309 C C . GLU A 1 164 ? 20.941 12.922 -41.285 1.00 90.56 164 GLU A C 1
ATOM 1311 O O . GLU A 1 164 ? 21.096 13.250 -42.464 1.00 90.56 164 GLU A O 1
ATOM 1316 N N . ARG A 1 165 ? 21.781 13.337 -40.327 1.00 89.50 165 ARG A N 1
ATOM 1317 C CA . ARG A 1 165 ? 22.968 14.164 -40.602 1.00 89.50 165 ARG A CA 1
ATOM 1318 C C . ARG A 1 165 ? 23.939 13.455 -41.537 1.00 89.50 165 ARG A C 1
ATOM 1320 O O . ARG A 1 165 ? 24.469 14.091 -42.447 1.00 89.50 165 ARG A O 1
ATOM 1327 N N . GLU A 1 166 ? 24.174 12.166 -41.328 1.00 88.44 166 GLU A N 1
ATOM 1328 C CA . GLU A 1 166 ? 25.036 11.362 -42.192 1.00 88.44 166 GLU A CA 1
ATOM 1329 C C . GLU A 1 166 ? 24.449 11.223 -43.602 1.00 88.44 166 GLU A C 1
ATOM 1331 O O . GLU A 1 166 ? 25.141 11.501 -44.584 1.00 88.44 166 GLU A O 1
ATOM 1336 N N . ARG A 1 167 ? 23.148 10.929 -43.719 1.00 88.00 167 ARG A N 1
ATOM 1337 C CA . ARG A 1 167 ? 22.445 10.892 -45.008 1.00 88.00 167 ARG A CA 1
ATOM 1338 C C . ARG A 1 167 ? 22.551 12.226 -45.745 1.00 88.00 167 ARG A C 1
ATOM 1340 O O . ARG A 1 167 ? 22.899 12.248 -46.921 1.00 88.00 167 ARG A O 1
ATOM 1347 N N . ASN A 1 168 ? 22.322 13.345 -45.059 1.00 87.06 168 ASN A N 1
ATOM 1348 C CA . ASN A 1 168 ? 22.411 14.678 -45.659 1.00 87.06 168 ASN A CA 1
ATOM 1349 C C . ASN A 1 168 ? 23.851 15.032 -46.073 1.00 87.06 168 ASN A C 1
ATOM 1351 O O . ASN A 1 168 ? 24.046 15.692 -47.093 1.00 87.06 168 ASN A O 1
ATOM 1355 N N . ARG A 1 169 ? 24.872 14.562 -45.341 1.00 87.31 169 ARG A N 1
ATOM 1356 C CA . ARG A 1 169 ? 26.285 14.690 -45.747 1.00 87.31 169 ARG A CA 1
ATOM 1357 C C . ARG A 1 169 ? 26.592 13.894 -47.016 1.00 87.31 169 ARG A C 1
ATOM 1359 O O . ARG A 1 169 ? 27.317 14.398 -47.869 1.00 87.31 169 ARG A O 1
ATOM 1366 N N . LEU A 1 170 ? 26.053 12.682 -47.148 1.00 81.69 170 LEU A N 1
ATOM 1367 C CA . LEU A 1 170 ? 26.244 11.836 -48.331 1.00 81.69 170 LEU A CA 1
ATOM 1368 C C . LEU A 1 170 ? 25.506 12.385 -49.559 1.00 81.69 170 LEU A C 1
ATOM 1370 O O . LEU A 1 170 ? 26.064 12.370 -50.648 1.00 81.69 170 LEU A O 1
ATOM 1374 N N . VAL A 1 171 ? 24.302 12.936 -49.384 1.00 79.38 171 VAL A N 1
ATOM 1375 C CA . VAL A 1 171 ? 23.517 13.548 -50.474 1.00 79.38 171 VAL A CA 1
ATOM 1376 C C . VAL A 1 171 ? 24.108 14.891 -50.930 1.00 79.38 171 VAL A C 1
ATOM 1378 O O . VAL A 1 171 ? 24.106 15.187 -52.122 1.00 79.38 171 VAL A O 1
ATOM 1381 N N . ASN A 1 172 ? 24.675 15.694 -50.019 1.00 69.88 172 ASN A N 1
ATOM 1382 C CA . ASN A 1 172 ? 25.337 16.960 -50.373 1.00 69.88 172 ASN A CA 1
ATOM 1383 C C . ASN A 1 172 ? 26.762 16.791 -50.932 1.00 69.88 172 ASN A C 1
ATOM 1385 O O . ASN A 1 172 ? 27.345 17.764 -51.419 1.00 69.88 172 ASN A O 1
ATOM 1389 N N . ARG A 1 173 ? 27.333 15.579 -50.913 1.00 65.06 173 ARG A N 1
ATOM 1390 C CA . ARG A 1 173 ? 28.526 15.254 -51.702 1.00 65.06 173 ARG A CA 1
ATOM 1391 C C . ARG A 1 173 ? 28.104 15.072 -53.163 1.00 65.06 173 ARG A C 1
ATOM 1393 O O . ARG A 1 173 ? 27.738 13.979 -53.578 1.00 65.06 173 ARG A O 1
ATOM 1400 N N . ARG A 1 174 ? 28.146 16.155 -53.950 1.00 57.72 174 ARG A N 1
ATOM 1401 C CA . ARG A 1 174 ? 28.044 16.064 -55.418 1.00 57.72 174 ARG A CA 1
ATOM 1402 C C . ARG A 1 174 ? 29.079 15.054 -55.942 1.00 57.72 174 ARG A C 1
ATOM 1404 O O . ARG A 1 174 ? 30.203 15.066 -55.435 1.00 57.72 174 ARG A O 1
ATOM 1411 N N . PRO A 1 175 ? 28.761 14.237 -56.962 1.00 49.56 175 PRO A N 1
ATOM 1412 C CA . PRO A 1 175 ? 29.785 13.499 -57.683 1.00 49.56 175 PRO A CA 1
ATOM 1413 C C . PRO A 1 175 ? 30.623 14.532 -58.445 1.00 49.56 175 PRO A C 1
ATOM 1415 O O . PRO A 1 175 ? 30.198 15.049 -59.471 1.00 49.56 175 PRO A O 1
ATOM 1418 N N . SER A 1 176 ? 31.770 14.927 -57.892 1.00 52.66 176 SER A N 1
ATOM 1419 C CA . SER A 1 176 ? 32.809 15.573 -58.687 1.00 52.66 176 SER A CA 1
ATOM 1420 C C . SER A 1 176 ? 33.446 14.487 -59.542 1.00 52.66 176 SER A C 1
ATOM 1422 O O . SER A 1 176 ? 33.943 13.494 -59.004 1.00 52.66 176 SER A O 1
ATOM 1424 N N . ASP A 1 177 ? 33.354 14.685 -60.848 1.00 42.88 177 ASP A N 1
ATOM 1425 C CA . ASP A 1 177 ? 33.784 13.788 -61.905 1.00 42.88 177 ASP A CA 1
ATOM 1426 C C . ASP A 1 177 ? 35.167 13.157 -61.681 1.00 42.88 177 ASP A C 1
ATOM 1428 O O . ASP A 1 177 ? 36.120 13.781 -61.220 1.00 42.88 177 ASP A O 1
ATOM 1432 N N . THR A 1 178 ? 35.214 11.870 -62.016 1.00 44.59 178 THR A N 1
ATOM 1433 C CA . THR A 1 178 ? 36.322 11.119 -62.620 1.00 44.59 178 THR A CA 1
ATOM 1434 C C . THR A 1 178 ? 37.747 11.685 -62.496 1.00 44.59 178 THR A C 1
ATOM 1436 O O . THR A 1 178 ? 38.106 12.674 -63.124 1.00 44.59 178 THR A O 1
ATOM 1439 N N . SER A 1 179 ? 38.591 10.912 -61.805 1.00 49.38 179 SER A N 1
ATOM 1440 C CA . SER A 1 179 ? 40.004 10.648 -62.126 1.00 49.38 179 SER A CA 1
ATOM 1441 C C . SER A 1 179 ? 40.899 11.821 -62.559 1.00 49.38 179 SER A C 1
ATOM 1443 O O . SER A 1 179 ? 41.007 12.132 -63.743 1.00 49.38 179 SER A O 1
ATOM 1445 N N . SER A 1 180 ? 41.751 12.284 -61.645 1.00 38.19 180 SER A N 1
ATOM 1446 C CA . SER A 1 180 ? 43.137 12.594 -62.009 1.00 38.19 180 SER A CA 1
ATOM 1447 C C . SER A 1 180 ? 44.065 12.361 -60.822 1.00 38.19 180 SER A C 1
ATOM 1449 O O . SER A 1 180 ? 44.029 13.069 -59.816 1.00 38.19 180 SER A O 1
ATOM 1451 N N . VAL A 1 181 ? 44.905 11.341 -60.965 1.00 48.88 181 VAL A N 1
ATOM 1452 C CA . VAL A 1 181 ? 46.183 11.203 -60.269 1.00 48.88 181 VAL A CA 1
ATOM 1453 C C . VAL A 1 181 ? 46.951 12.518 -60.423 1.00 48.88 181 VAL A C 1
ATOM 1455 O O . VAL A 1 181 ? 47.258 12.866 -61.554 1.00 48.88 181 VAL A O 1
ATOM 1458 N N . SER A 1 182 ? 47.260 13.233 -59.337 1.00 38.97 182 SER A N 1
ATOM 1459 C CA . SER A 1 182 ? 48.512 14.001 -59.214 1.00 38.97 182 SER A CA 1
ATOM 1460 C C . SER A 1 182 ? 48.654 14.658 -57.838 1.00 38.97 182 SER A C 1
ATOM 1462 O O . SER A 1 182 ? 47.819 15.452 -57.424 1.00 38.97 182 SER A O 1
ATOM 1464 N N . SER A 1 183 ? 49.762 14.320 -57.176 1.00 38.25 183 SER A N 1
ATOM 1465 C CA . SER A 1 183 ? 50.627 15.182 -56.355 1.00 38.25 183 SER A CA 1
ATOM 1466 C C . SER A 1 183 ? 50.004 16.200 -55.384 1.00 38.25 183 SER A C 1
ATOM 1468 O O . SER A 1 183 ? 49.495 17.247 -55.772 1.00 38.25 183 SER A O 1
ATOM 1470 N N . SER A 1 184 ? 50.229 15.933 -54.094 1.00 47.56 184 SER A N 1
ATOM 1471 C CA . SER A 1 184 ? 50.771 16.881 -53.107 1.00 47.56 184 SER A CA 1
ATOM 1472 C C . SER A 1 184 ? 50.929 18.340 -53.562 1.00 47.56 184 SER A C 1
ATOM 1474 O O . SER A 1 184 ? 51.795 18.609 -54.388 1.00 47.56 184 SER A O 1
ATOM 1476 N N . ILE A 1 185 ? 50.190 19.264 -52.939 1.00 39.78 185 ILE A N 1
ATOM 1477 C CA . ILE A 1 185 ? 50.647 20.600 -52.513 1.00 39.78 185 ILE A CA 1
ATOM 1478 C C . ILE A 1 185 ? 49.568 21.202 -51.597 1.00 39.78 185 ILE A C 1
ATOM 1480 O O . ILE A 1 185 ? 48.368 21.110 -51.856 1.00 39.78 185 ILE A O 1
ATOM 1484 N N . ALA A 1 186 ? 50.019 21.753 -50.472 1.00 48.09 186 ALA A N 1
ATOM 1485 C CA . ALA A 1 186 ? 49.217 22.464 -49.488 1.00 48.09 186 ALA A CA 1
ATOM 1486 C C . ALA A 1 186 ? 48.468 23.646 -50.132 1.00 48.09 186 ALA A C 1
ATOM 1488 O O . ALA A 1 186 ? 49.074 24.421 -50.864 1.00 48.09 186 ALA A O 1
AT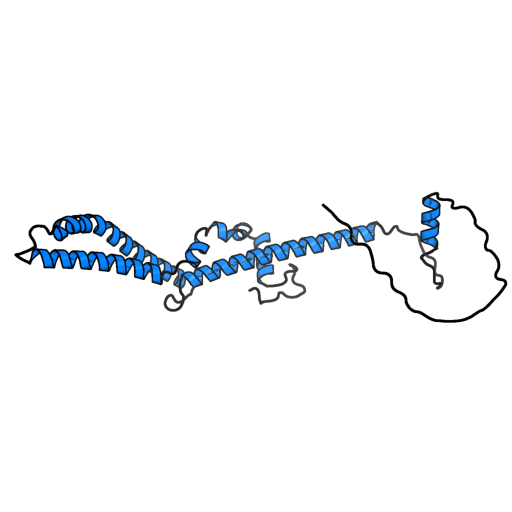OM 1489 N N . GLY A 1 187 ? 47.167 23.788 -49.846 1.00 56.19 187 GLY A N 1
ATOM 1490 C CA . GLY A 1 187 ? 46.374 24.935 -50.319 1.00 56.19 187 GLY A CA 1
ATOM 1491 C C . GLY A 1 187 ? 44.918 24.655 -50.714 1.00 56.19 187 GLY A C 1
ATOM 1492 O O . GLY A 1 187 ? 44.352 25.398 -51.505 1.00 56.19 187 GLY A O 1
ATOM 1493 N N . LYS A 1 188 ? 44.272 23.603 -50.189 1.00 54.81 188 LYS A N 1
ATOM 1494 C CA . LYS A 1 188 ? 42.885 23.208 -50.535 1.00 54.81 188 LYS A CA 1
ATOM 1495 C C . LYS A 1 188 ? 41.784 24.091 -49.895 1.00 54.81 188 LYS A C 1
ATOM 1497 O O . LYS A 1 188 ? 40.667 23.629 -49.710 1.00 54.81 188 LYS A O 1
ATOM 1502 N N . GLY A 1 189 ? 42.102 25.323 -49.505 1.00 58.19 189 GLY A N 1
ATOM 1503 C CA . GLY A 1 189 ? 41.146 26.273 -48.911 1.00 58.19 189 GLY A CA 1
ATOM 1504 C C . GLY A 1 189 ? 40.890 27.487 -49.803 1.00 58.19 189 GLY A C 1
ATOM 1505 O O . GLY A 1 189 ? 39.744 27.866 -50.016 1.00 58.19 189 GLY A O 1
ATOM 1506 N N . ASP A 1 190 ? 41.948 28.026 -50.411 1.00 60.00 190 ASP A N 1
ATOM 1507 C CA . ASP A 1 190 ? 41.881 29.301 -51.136 1.00 60.00 190 ASP A CA 1
ATOM 1508 C C . ASP A 1 190 ? 41.097 29.226 -52.453 1.00 60.00 190 ASP A C 1
ATOM 1510 O O . ASP A 1 190 ? 40.511 30.216 -52.887 1.00 60.00 190 ASP A O 1
ATOM 1514 N N . PHE A 1 191 ? 41.045 28.055 -53.098 1.00 69.44 191 PHE A N 1
ATOM 1515 C CA . PHE A 1 191 ? 40.299 27.897 -54.350 1.00 69.44 191 PHE A CA 1
ATOM 1516 C C . PHE A 1 191 ? 38.780 27.920 -54.126 1.00 69.44 191 PHE A C 1
ATOM 1518 O O . PHE A 1 191 ? 38.058 28.581 -54.872 1.00 69.44 191 PHE A O 1
ATOM 1525 N N . ASP A 1 192 ? 38.295 27.247 -53.079 1.00 66.31 192 ASP A N 1
ATOM 1526 C CA . ASP A 1 192 ? 36.864 27.216 -52.758 1.00 66.31 192 ASP A CA 1
ATOM 1527 C C . ASP A 1 192 ? 36.372 28.578 -52.235 1.00 66.31 192 ASP A C 1
ATOM 1529 O O . ASP A 1 192 ? 35.258 28.995 -52.571 1.00 66.31 192 ASP A O 1
ATOM 1533 N N . ASP A 1 193 ? 37.212 29.321 -51.504 1.00 67.06 193 ASP A N 1
ATOM 1534 C CA . ASP A 1 193 ? 36.901 30.691 -51.074 1.00 67.06 193 ASP A CA 1
ATOM 1535 C C . ASP A 1 193 ? 36.882 31.684 -52.251 1.00 67.06 193 ASP A C 1
ATOM 1537 O O . ASP A 1 193 ? 35.949 32.488 -52.360 1.00 67.06 193 ASP A O 1
ATOM 1541 N N . ALA A 1 194 ? 37.807 31.567 -53.211 1.00 67.62 194 ALA A N 1
ATOM 1542 C CA . ALA A 1 194 ? 37.803 32.386 -54.429 1.00 67.62 194 ALA A CA 1
ATOM 1543 C C . ALA A 1 194 ? 36.578 32.114 -55.328 1.00 67.62 194 ALA A C 1
ATOM 1545 O O . ALA A 1 194 ? 35.996 33.032 -55.917 1.00 67.62 194 ALA A O 1
ATOM 1546 N N . ILE A 1 195 ? 36.133 30.856 -55.415 1.00 69.06 195 ILE A N 1
ATOM 1547 C CA . ILE A 1 195 ? 34.914 30.468 -56.143 1.00 69.06 195 ILE A CA 1
ATOM 1548 C C . ILE A 1 195 ? 33.664 31.042 -55.454 1.00 69.06 195 ILE A C 1
ATOM 1550 O O . ILE A 1 195 ? 32.734 31.500 -56.128 1.00 69.06 195 ILE A O 1
ATOM 1554 N N . ARG A 1 196 ? 33.633 31.058 -54.114 1.00 70.25 196 ARG A N 1
ATOM 1555 C CA . ARG A 1 196 ? 32.538 31.643 -53.324 1.00 70.25 196 ARG A CA 1
ATOM 1556 C C . ARG A 1 196 ? 32.449 33.161 -53.502 1.00 70.25 196 ARG A C 1
ATOM 1558 O O . ARG A 1 196 ? 31.340 33.694 -53.567 1.00 70.25 196 ARG A O 1
ATOM 1565 N N . GLU A 1 197 ? 33.587 33.834 -53.646 1.00 66.38 197 GLU A N 1
ATOM 1566 C CA . GLU A 1 197 ? 33.689 35.276 -53.900 1.00 66.38 197 GLU A CA 1
ATOM 1567 C C . GLU A 1 197 ? 33.265 35.662 -55.331 1.00 66.38 197 GLU A C 1
ATOM 1569 O O . GLU A 1 197 ? 32.540 36.638 -55.533 1.00 66.38 197 GLU A O 1
ATOM 1574 N N . LEU A 1 198 ? 33.593 34.837 -56.333 1.00 65.44 198 LEU A N 1
ATOM 1575 C CA . LEU A 1 198 ? 33.090 35.010 -57.704 1.00 65.44 198 LEU A CA 1
ATOM 1576 C C . LEU A 1 198 ? 31.565 34.848 -57.796 1.00 65.44 198 LEU A C 1
ATOM 1578 O O . LEU A 1 198 ? 30.915 35.527 -58.591 1.00 65.44 198 LEU A O 1
ATOM 1582 N N . ARG A 1 199 ? 30.982 33.977 -56.963 1.00 63.22 199 ARG A N 1
ATOM 1583 C CA . ARG A 1 199 ? 29.531 33.736 -56.909 1.00 63.22 199 ARG A CA 1
ATOM 1584 C C . ARG A 1 199 ? 28.759 34.813 -56.143 1.00 63.22 199 ARG A C 1
ATOM 1586 O O . ARG A 1 199 ? 27.557 34.939 -56.363 1.00 63.22 199 ARG A O 1
ATOM 1593 N N . SER A 1 200 ? 29.419 35.567 -55.260 1.00 68.00 200 SER A N 1
ATOM 1594 C CA . SER A 1 200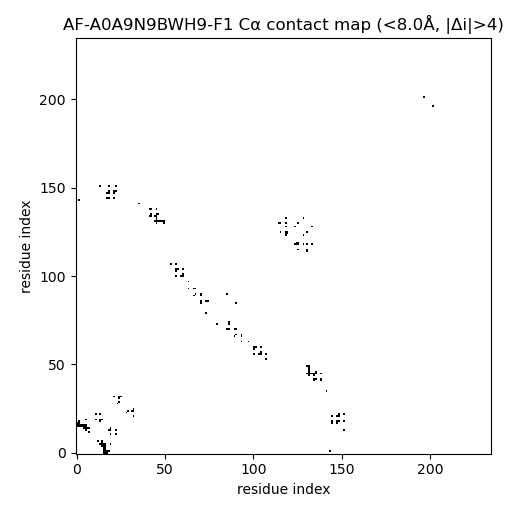 ? 28.811 36.643 -54.461 1.00 68.00 200 SER A CA 1
ATOM 1595 C C . SER A 1 200 ? 28.894 38.027 -55.119 1.00 68.00 200 SER A C 1
ATOM 1597 O O . SER A 1 200 ? 28.284 38.972 -54.624 1.00 68.00 200 SER A O 1
ATOM 1599 N N . GLY A 1 201 ? 29.601 38.159 -56.250 1.00 58.25 201 GLY A N 1
ATOM 1600 C CA . GLY A 1 201 ? 29.597 39.369 -57.082 1.00 58.25 201 GLY A CA 1
ATOM 1601 C C . GLY A 1 201 ? 30.263 40.601 -56.455 1.00 58.25 201 GLY A C 1
ATOM 1602 O O . GLY A 1 201 ? 30.145 41.701 -56.998 1.00 58.25 201 GLY A O 1
ATOM 1603 N N . LEU A 1 202 ? 30.982 40.454 -55.340 1.00 58.69 202 LEU A N 1
ATOM 1604 C CA . LEU A 1 202 ? 31.589 41.572 -54.621 1.00 58.69 202 LEU A CA 1
ATOM 1605 C C . LEU A 1 202 ? 33.000 41.873 -55.156 1.00 58.69 202 LEU A C 1
ATOM 1607 O O . LEU A 1 202 ? 34.008 41.427 -54.621 1.00 58.69 202 LEU A O 1
ATOM 1611 N N . ARG A 1 203 ? 33.101 42.674 -56.221 1.00 53.31 203 ARG A N 1
ATOM 1612 C CA . ARG A 1 203 ? 34.391 43.253 -56.636 1.00 53.31 203 ARG A CA 1
ATOM 1613 C C . ARG A 1 203 ? 34.834 44.313 -55.621 1.00 53.31 203 ARG A C 1
ATOM 1615 O O . ARG A 1 203 ? 34.425 45.467 -55.725 1.00 53.31 203 ARG A O 1
ATOM 1622 N N . ARG A 1 204 ? 35.699 43.960 -54.663 1.00 55.28 204 ARG A N 1
ATOM 1623 C CA . ARG A 1 204 ? 36.453 44.964 -53.893 1.00 55.28 204 ARG A CA 1
ATOM 1624 C C . ARG A 1 204 ? 37.627 45.487 -54.721 1.00 55.28 204 ARG A C 1
ATOM 1626 O O . ARG A 1 204 ? 38.397 44.733 -55.310 1.00 55.28 204 ARG A O 1
ATOM 1633 N N . GLY A 1 205 ? 37.697 46.812 -54.804 1.00 44.09 205 GLY A N 1
ATOM 1634 C CA . GLY A 1 205 ? 38.680 47.563 -55.569 1.00 44.09 205 GLY A CA 1
ATOM 1635 C C . GLY A 1 205 ? 40.121 47.292 -55.137 1.00 44.09 205 GLY A C 1
ATOM 1636 O O . GLY A 1 205 ? 40.443 47.105 -53.969 1.00 44.09 205 GLY A O 1
ATOM 1637 N N . ARG A 1 206 ? 40.982 47.298 -56.146 1.00 45.03 206 ARG A N 1
ATOM 1638 C CA . ARG A 1 206 ? 42.424 47.080 -56.117 1.00 45.03 206 ARG A CA 1
ATOM 1639 C C . ARG A 1 206 ? 43.140 48.208 -55.351 1.00 45.03 206 ARG A C 1
ATOM 1641 O O . ARG A 1 206 ? 43.230 49.318 -55.864 1.00 45.03 206 ARG A O 1
ATOM 1648 N N . GLY A 1 207 ? 43.706 47.915 -54.180 1.00 36.72 207 GLY A N 1
ATOM 1649 C CA . GLY A 1 207 ? 44.762 48.719 -53.550 1.00 36.72 207 GLY A CA 1
ATOM 1650 C C . GLY A 1 207 ? 46.131 48.109 -53.866 1.00 36.72 207 GLY A C 1
ATOM 1651 O O . GLY A 1 207 ? 46.360 46.938 -53.584 1.00 36.72 207 GLY A O 1
ATOM 1652 N N . ARG A 1 208 ? 47.018 48.860 -54.530 1.00 43.47 208 ARG A N 1
ATOM 1653 C CA . ARG A 1 208 ? 48.384 48.426 -54.896 1.00 43.47 208 ARG A CA 1
ATOM 1654 C C . ARG A 1 208 ? 49.268 48.225 -53.646 1.00 43.47 208 ARG A C 1
ATOM 1656 O O . ARG A 1 208 ? 49.085 48.964 -52.683 1.00 43.47 208 ARG A O 1
ATOM 1663 N N . PRO A 1 209 ? 50.263 47.317 -53.668 1.00 48.34 209 PRO A N 1
ATOM 1664 C CA . PRO A 1 209 ? 51.207 47.165 -52.565 1.00 48.34 209 PRO A CA 1
ATOM 1665 C C . PRO A 1 209 ? 52.267 48.276 -52.604 1.00 48.34 209 PRO A C 1
ATOM 1667 O O . PRO A 1 209 ? 52.817 48.574 -53.666 1.00 48.34 209 PRO A O 1
ATOM 1670 N N . VAL A 1 210 ? 52.566 48.879 -51.451 1.00 45.03 210 VAL A N 1
ATOM 1671 C CA . VAL A 1 210 ? 53.703 49.796 -51.283 1.00 45.03 210 VAL A CA 1
ATOM 1672 C C . VAL A 1 210 ? 54.937 48.970 -50.910 1.00 45.03 210 VAL A C 1
ATOM 1674 O O . VAL A 1 210 ? 54.885 48.104 -50.039 1.00 45.03 210 VAL A O 1
ATOM 1677 N N . SER A 1 211 ? 56.032 49.200 -51.630 1.00 43.34 211 SER A N 1
ATOM 1678 C CA . SER A 1 211 ? 57.321 48.521 -51.489 1.00 43.34 211 SER A CA 1
ATOM 1679 C C . SER A 1 211 ? 58.019 48.819 -50.157 1.00 43.34 211 SER A C 1
ATOM 1681 O O . SER A 1 211 ? 58.028 49.958 -49.699 1.00 43.34 211 SER A O 1
ATOM 1683 N N . LYS A 1 212 ? 58.683 47.794 -49.605 1.00 49.66 212 LYS A N 1
ATOM 1684 C CA . LYS A 1 212 ? 59.621 47.861 -48.473 1.00 49.66 212 LYS A CA 1
ATOM 1685 C C . LYS A 1 212 ? 60.825 48.753 -48.790 1.00 49.66 212 LYS A C 1
ATOM 1687 O O . LYS A 1 212 ? 61.598 48.392 -49.672 1.00 49.66 212 LYS A O 1
ATOM 1692 N N . VAL A 1 213 ? 61.033 49.824 -48.025 1.00 39.28 213 VAL A N 1
ATOM 1693 C CA . VAL A 1 213 ? 62.314 50.545 -47.911 1.00 39.28 213 VAL A CA 1
ATOM 1694 C C . VAL A 1 213 ? 62.384 51.156 -46.501 1.00 39.28 213 VAL A C 1
ATOM 1696 O O . VAL A 1 213 ? 61.646 52.095 -46.234 1.00 39.28 213 VAL A O 1
ATOM 1699 N N . PHE A 1 214 ? 63.296 50.628 -45.663 1.00 38.50 214 PHE A N 1
ATOM 1700 C CA . PHE A 1 214 ? 63.803 51.190 -44.389 1.00 38.50 214 PHE A CA 1
ATOM 1701 C C . PHE A 1 214 ? 62.774 51.227 -43.229 1.00 38.50 214 PHE A C 1
ATOM 1703 O O . PHE A 1 214 ? 61.594 51.443 -43.446 1.00 38.50 214 PHE A O 1
ATOM 1710 N N . MET A 1 215 ? 63.091 50.997 -41.955 1.00 37.06 215 MET A N 1
ATOM 1711 C CA . MET A 1 215 ? 64.349 50.906 -41.217 1.00 37.06 215 MET A CA 1
ATOM 1712 C C . MET A 1 215 ? 64.029 50.196 -39.886 1.00 37.06 215 MET A C 1
ATOM 1714 O O . MET A 1 215 ? 62.964 50.432 -39.314 1.00 37.06 215 MET A O 1
ATOM 1718 N N . ASP A 1 216 ? 64.933 49.340 -39.417 1.00 39.88 216 ASP A N 1
ATOM 1719 C CA . ASP A 1 216 ? 64.952 48.799 -38.053 1.00 39.88 216 ASP A CA 1
ATOM 1720 C C . ASP A 1 216 ? 64.906 49.916 -37.003 1.00 39.88 216 ASP A C 1
ATOM 1722 O O . ASP A 1 216 ? 65.566 50.925 -37.217 1.00 39.88 216 ASP A O 1
ATOM 1726 N N . VAL A 1 217 ? 64.226 49.697 -35.868 1.00 36.25 217 VAL A N 1
ATOM 1727 C CA . VAL A 1 217 ? 64.726 49.953 -34.497 1.00 36.25 217 VAL A CA 1
ATOM 1728 C C . VAL A 1 217 ? 63.807 49.212 -33.501 1.00 36.25 217 VAL A C 1
ATOM 1730 O O . VAL A 1 217 ? 62.603 49.443 -33.476 1.00 36.25 217 VAL A O 1
ATOM 1733 N N . GLN A 1 218 ? 64.424 48.269 -32.771 1.00 35.00 218 GLN A N 1
ATOM 1734 C CA . GLN A 1 218 ? 64.311 47.884 -31.343 1.00 35.00 218 GLN A CA 1
ATOM 1735 C C . GLN A 1 218 ? 63.156 48.456 -30.491 1.00 35.00 218 GLN A C 1
ATOM 1737 O O . GLN A 1 218 ? 62.708 49.565 -30.721 1.00 35.00 218 GLN A O 1
ATOM 1742 N N . VAL A 1 219 ? 62.700 47.901 -29.368 1.00 36.41 219 VAL A N 1
ATOM 1743 C CA . VAL A 1 219 ? 62.852 46.701 -28.515 1.00 36.41 219 VAL A CA 1
ATOM 1744 C C . VAL A 1 219 ? 61.708 46.875 -27.482 1.00 36.41 219 VAL A C 1
ATOM 1746 O O . VAL A 1 219 ? 61.136 47.957 -27.368 1.00 36.41 219 VAL A O 1
ATOM 1749 N N . GLU A 1 220 ? 61.354 45.793 -26.794 1.00 35.84 220 GLU A N 1
ATOM 1750 C CA . GLU A 1 220 ? 60.523 45.695 -25.582 1.00 35.84 220 GLU A CA 1
ATOM 1751 C C . GLU A 1 220 ? 60.338 46.950 -24.703 1.00 35.84 220 GLU A C 1
ATOM 1753 O O . GLU A 1 220 ? 61.282 47.685 -24.444 1.00 35.84 220 GLU A O 1
ATOM 1758 N N . GLU A 1 221 ? 59.135 47.119 -24.142 1.00 32.62 221 GLU A N 1
ATOM 1759 C CA . GLU A 1 221 ? 58.823 46.878 -22.714 1.00 32.62 221 GLU A CA 1
ATOM 1760 C C . GLU A 1 221 ? 57.441 47.474 -22.358 1.00 32.62 221 GLU A C 1
ATOM 1762 O O . GLU A 1 221 ? 57.066 48.567 -22.777 1.00 32.62 221 GLU A O 1
ATOM 1767 N N . SER A 1 222 ? 56.657 46.733 -21.571 1.00 38.25 222 SER A N 1
ATOM 1768 C CA . SER A 1 222 ? 55.598 47.293 -20.699 1.00 38.25 222 SER A CA 1
ATOM 1769 C C . SER A 1 222 ? 56.263 47.810 -19.397 1.00 38.25 222 SER A C 1
ATOM 1771 O O . SER A 1 222 ? 57.426 47.461 -19.217 1.00 38.25 222 SER A O 1
ATOM 1773 N N . PRO A 1 223 ? 55.616 48.490 -18.411 1.00 54.34 223 PRO A N 1
ATOM 1774 C CA . PRO A 1 223 ? 54.178 48.729 -18.197 1.00 54.34 223 PRO A CA 1
ATOM 1775 C C . PRO A 1 223 ? 53.805 50.116 -17.571 1.00 54.34 223 PRO A C 1
ATOM 1777 O O . PRO A 1 223 ? 54.644 50.975 -17.329 1.00 54.34 223 PRO A O 1
ATOM 1780 N N . ASN A 1 224 ? 52.520 50.243 -17.198 1.00 35.56 224 ASN A N 1
ATOM 1781 C CA . ASN A 1 224 ? 51.902 51.149 -16.203 1.00 35.56 224 ASN A CA 1
ATOM 1782 C C . ASN A 1 224 ? 51.667 52.639 -16.541 1.00 35.56 224 ASN A C 1
ATOM 1784 O O . ASN A 1 224 ? 52.588 53.441 -16.577 1.00 35.56 224 ASN A O 1
ATOM 1788 N N . SER A 1 225 ? 50.397 53.072 -16.507 1.00 37.72 225 SER A N 1
ATOM 1789 C CA . SER A 1 225 ? 49.855 53.754 -15.314 1.00 37.72 225 SER A CA 1
ATOM 1790 C C . SER A 1 225 ? 48.327 53.952 -15.372 1.00 37.72 225 SER A C 1
ATOM 1792 O O . SER A 1 225 ? 47.755 54.314 -16.393 1.00 37.72 225 SER A O 1
ATOM 1794 N N . LEU A 1 226 ? 47.701 53.621 -14.240 1.00 39.16 226 LEU A N 1
ATOM 1795 C CA . LEU A 1 226 ? 46.595 54.286 -13.541 1.00 39.16 226 LEU A CA 1
ATOM 1796 C C . LEU A 1 226 ? 45.765 55.345 -14.294 1.00 39.16 226 LEU A C 1
ATOM 1798 O O . LEU A 1 226 ? 46.277 56.403 -14.634 1.00 39.16 226 LEU A O 1
ATOM 1802 N N . ALA A 1 227 ? 44.442 55.157 -14.301 1.00 42.59 227 ALA A N 1
ATOM 1803 C CA . ALA A 1 227 ? 43.508 56.164 -13.785 1.00 42.59 227 ALA A CA 1
ATOM 1804 C C . ALA A 1 227 ? 42.108 55.560 -13.602 1.00 42.59 227 ALA A C 1
ATOM 1806 O O . ALA A 1 227 ? 41.378 55.295 -14.553 1.00 42.59 227 ALA A O 1
ATOM 1807 N N . SER A 1 228 ? 41.744 55.365 -12.339 1.00 40.44 228 SER A N 1
ATOM 1808 C CA . SER A 1 228 ? 40.369 55.221 -11.874 1.00 40.44 228 SER A CA 1
ATOM 1809 C C . SER A 1 228 ? 39.617 56.535 -12.071 1.00 40.44 228 SER A C 1
ATOM 1811 O O . SER A 1 228 ? 40.155 57.580 -11.718 1.00 40.44 228 SER A O 1
ATOM 1813 N N . SER A 1 229 ? 38.375 56.475 -12.550 1.00 43.50 229 SER A N 1
ATOM 1814 C CA . SER A 1 229 ? 37.190 57.198 -12.039 1.00 43.50 229 SER A CA 1
ATOM 1815 C C . SER A 1 229 ? 36.130 57.311 -13.134 1.00 43.50 229 SER A C 1
ATOM 1817 O O . SER A 1 229 ? 36.377 57.858 -14.202 1.00 43.50 229 SER A O 1
ATOM 1819 N N . ASN A 1 230 ? 34.941 56.765 -12.877 1.00 39.31 230 ASN A N 1
ATOM 1820 C CA . ASN A 1 230 ? 33.726 57.572 -12.751 1.00 39.31 230 ASN A CA 1
ATOM 1821 C C . ASN A 1 230 ? 32.541 56.667 -12.393 1.00 39.31 230 ASN A C 1
ATOM 1823 O O . ASN A 1 230 ? 32.080 55.851 -13.187 1.00 39.31 230 ASN A O 1
ATOM 1827 N N . LEU A 1 231 ? 32.101 56.833 -11.147 1.00 45.22 231 LEU A N 1
ATOM 1828 C CA . LEU A 1 231 ? 30.782 56.484 -10.644 1.00 45.22 231 LEU A CA 1
ATOM 1829 C C . LEU A 1 231 ? 29.890 57.716 -10.825 1.00 45.22 231 LEU A C 1
ATOM 1831 O O . LEU A 1 231 ? 30.193 58.766 -10.265 1.00 45.22 231 LEU A O 1
ATOM 1835 N N . THR A 1 232 ? 28.791 57.541 -11.544 1.00 48.91 232 THR A N 1
ATOM 1836 C CA . THR A 1 232 ? 27.532 58.296 -11.447 1.00 48.91 232 THR A CA 1
ATOM 1837 C C . THR A 1 232 ? 26.445 57.280 -11.824 1.00 48.91 232 THR A C 1
ATOM 1839 O O . THR A 1 232 ? 26.584 56.585 -12.827 1.00 48.91 232 THR A O 1
ATOM 1842 N N . GLU A 1 233 ? 25.589 56.892 -10.869 1.00 45.75 233 GLU A N 1
ATOM 1843 C CA . GLU A 1 233 ? 24.185 57.349 -10.747 1.00 45.75 233 GLU A CA 1
ATOM 1844 C C . GLU A 1 233 ? 23.380 57.179 -12.049 1.00 45.75 233 GLU A C 1
ATOM 1846 O O . GLU A 1 233 ? 23.835 57.572 -13.112 1.00 45.75 233 GLU A O 1
ATOM 1851 N N . ASN A 1 234 ? 22.139 56.712 -12.107 1.00 42.03 234 ASN A N 1
ATOM 1852 C CA . ASN A 1 234 ? 21.107 56.270 -11.170 1.00 42.03 234 ASN A CA 1
ATOM 1853 C C . ASN A 1 234 ? 19.952 55.812 -12.089 1.00 42.03 234 ASN A C 1
ATOM 1855 O O . ASN A 1 234 ? 19.738 56.448 -13.124 1.00 42.03 234 ASN A O 1
ATOM 1859 N N . PHE A 1 235 ? 19.233 54.755 -11.710 1.00 49.25 235 PHE A N 1
ATOM 1860 C CA . PHE A 1 235 ? 17.765 54.648 -11.570 1.00 49.25 235 PHE A CA 1
ATOM 1861 C C . PHE A 1 235 ? 17.288 53.209 -11.774 1.00 49.25 235 PHE A C 1
ATOM 1863 O O . PHE A 1 235 ? 17.642 52.596 -12.805 1.00 49.25 235 PHE A O 1
#

pLDDT: mean 80.81, std 20.92, range [32.62, 98.25]

Solvent-accessible surface area (backbone atoms only — not comparable to full-atom values): 14614 Å² total; per-residue (Å²): 93,76,82,46,65,39,59,95,81,42,98,79,73,34,69,16,46,45,30,44,49,45,54,50,34,65,75,76,40,58,76,66,74,56,54,62,74,82,44,82,57,44,71,60,48,31,72,45,59,64,68,58,54,54,50,52,49,48,52,53,50,50,51,55,49,52,53,53,52,50,41,58,53,53,72,70,49,94,75,69,61,99,84,68,55,61,58,63,57,50,47,56,48,47,69,64,45,48,64,56,51,51,50,51,49,54,49,50,54,51,49,56,52,52,52,39,51,52,31,48,74,76,72,42,56,59,89,80,52,54,71,28,58,55,36,42,52,54,52,50,50,52,53,52,48,54,50,32,42,52,54,51,51,52,51,51,54,51,52,51,55,50,51,48,53,50,50,52,54,59,68,68,53,69,87,76,78,79,89,77,94,74,78,94,75,94,65,95,55,63,62,64,53,52,53,52,45,67,74,65,70,70,83,76,81,90,78,81,86,80,80,94,75,90,76,91,79,89,78,90,80,86,85,88,80,88,82,91,85,86,91,76,90,86,136